Protein AF-A0A081AK90-F1 (afdb_monomer_lite)

Secondary structure (DSSP, 8-state):
---S-SSHHHHHHHHHHTSHHHHHHHHHHHHHHGGG----SSPPHHHHHHHHHHHHHHHHHHHHHHHHHT--HHHHHHHHHHHHHH-HHHHHHHHHHHHHTSHHHHHHHHHHHHHHHHHHHHHHHTTSSSSS----------------------------------------------------

Foldseek 3Di:
DPPAQPQPLLRLVVVLCPDPVNVVVVLVLLLVCLQVADPDPDDDPVLVVSLVVVVVVVVVSVVVSCVVVVHDPVVVVVSLVVSLVPPVSSVVVVVVVVVCSDSVVVSVSSPVCNVVSVVVVVVVVVVVPPPDDDDDDDDDDDDDDDDDDDDDDDDDDDDDDDDDDDDDDDDDDDDDDDDDDDDD

pLDDT: mean 77.29, std 22.19, range [34.12, 97.31]

Structure (mmCIF, N/CA/C/O backbone):
data_AF-A0A081AK90-F1
#
_entry.id   AF-A0A081AK90-F1
#
loop_
_atom_site.group_PDB
_atom_site.id
_atom_site.type_symbol
_atom_site.label_atom_id
_atom_site.label_alt_id
_atom_site.label_comp_id
_atom_site.label_asym_id
_atom_site.label_entity_id
_atom_site.label_seq_id
_atom_site.pdbx_PDB_ins_code
_atom_site.Cartn_x
_atom_site.Cartn_y
_atom_site.Cartn_z
_atom_site.occupancy
_atom_site.B_iso_or_equiv
_atom_site.auth_seq_id
_atom_site.auth_comp_id
_atom_site.auth_asym_id
_atom_site.auth_atom_id
_atom_site.pdbx_PDB_model_num
ATOM 1 N N . MET A 1 1 ? -8.549 -17.676 23.249 1.00 40.12 1 MET A N 1
ATOM 2 C CA . MET A 1 1 ? -7.878 -16.367 23.202 1.00 40.12 1 MET A CA 1
ATOM 3 C C . MET A 1 1 ? -8.062 -15.880 21.790 1.00 40.12 1 MET A C 1
ATOM 5 O O . MET A 1 1 ? -7.559 -16.517 20.874 1.00 40.12 1 MET A O 1
ATOM 9 N N . ASP A 1 2 ? -8.935 -14.902 21.606 1.00 50.12 2 ASP A N 1
ATOM 10 C CA . ASP A 1 2 ? -9.307 -14.415 20.286 1.00 50.12 2 ASP A CA 1
ATOM 11 C C . ASP A 1 2 ? -8.122 -13.671 19.674 1.00 50.12 2 ASP A C 1
ATOM 13 O O . ASP A 1 2 ? -7.822 -12.537 20.022 1.00 50.12 2 ASP A O 1
ATOM 17 N N . ASP A 1 3 ? -7.436 -14.354 18.762 1.00 63.66 3 ASP A N 1
ATOM 18 C CA . ASP A 1 3 ? -6.287 -13.891 17.977 1.00 63.66 3 ASP A CA 1
ATOM 19 C C . ASP A 1 3 ? -6.685 -12.829 16.931 1.00 63.66 3 ASP A C 1
ATOM 21 O O . ASP A 1 3 ? -6.188 -12.798 15.803 1.00 63.66 3 ASP A O 1
ATOM 25 N N . LYS A 1 4 ? -7.663 -11.987 17.243 1.00 81.56 4 LYS A N 1
ATOM 26 C CA . LYS A 1 4 ? -8.297 -11.088 16.286 1.00 81.56 4 LYS A CA 1
ATOM 27 C C . LYS A 1 4 ? -8.104 -9.658 16.747 1.00 81.56 4 LYS A C 1
ATOM 29 O O . LYS A 1 4 ? -8.271 -9.364 17.924 1.00 81.56 4 LYS A O 1
ATOM 34 N N . ILE A 1 5 ? -7.795 -8.795 15.782 1.00 91.25 5 ILE A N 1
ATOM 35 C CA . ILE A 1 5 ? -7.769 -7.346 15.974 1.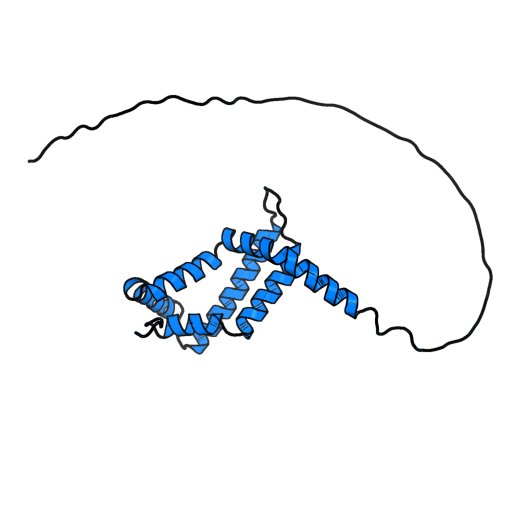00 91.25 5 ILE A CA 1
ATOM 36 C C . ILE A 1 5 ? -9.093 -6.923 16.624 1.00 91.25 5 ILE A C 1
ATOM 38 O O . ILE A 1 5 ? -10.171 -7.301 16.141 1.00 91.25 5 ILE A O 1
ATOM 42 N N . GLN A 1 6 ? -9.003 -6.199 17.736 1.00 91.56 6 GLN A N 1
ATOM 43 C CA . GLN A 1 6 ? -10.149 -5.842 18.567 1.00 91.56 6 GLN A CA 1
ATOM 44 C C . GLN A 1 6 ? -11.017 -4.790 17.881 1.00 91.56 6 GLN A C 1
ATOM 46 O O . GLN A 1 6 ? -12.236 -4.974 17.778 1.00 91.56 6 GLN A O 1
ATOM 51 N N . ASP A 1 7 ? -10.384 -3.732 17.361 1.00 94.12 7 ASP A N 1
ATOM 52 C CA . ASP A 1 7 ? -11.085 -2.656 16.670 1.00 94.12 7 ASP A CA 1
ATOM 53 C C . ASP A 1 7 ? -11.788 -3.198 15.408 1.00 94.12 7 ASP A C 1
ATOM 55 O O . ASP A 1 7 ? -11.149 -3.825 14.554 1.00 94.12 7 ASP A O 1
ATOM 59 N N . PRO A 1 8 ? -13.114 -3.013 15.284 1.00 93.69 8 PRO A N 1
ATOM 60 C CA . PRO A 1 8 ? -13.876 -3.598 14.191 1.00 93.69 8 PRO A CA 1
ATOM 61 C C . PRO A 1 8 ? -13.508 -3.011 12.828 1.00 93.69 8 PRO A C 1
ATOM 63 O O . PRO A 1 8 ? -13.547 -3.750 11.845 1.00 93.69 8 PRO A O 1
ATOM 66 N N . VAL A 1 9 ? -13.124 -1.735 12.766 1.00 95.31 9 VAL A N 1
ATOM 67 C CA . VAL A 1 9 ? -12.783 -1.042 11.521 1.00 95.31 9 VAL A CA 1
ATOM 68 C C . VAL A 1 9 ? -11.391 -1.462 11.057 1.00 95.31 9 VAL A C 1
ATOM 70 O O . VAL A 1 9 ? -11.221 -1.851 9.903 1.00 95.31 9 VAL A O 1
ATOM 73 N N . VAL A 1 10 ? -10.405 -1.502 11.958 1.00 94.94 10 VAL A N 1
ATOM 74 C CA . VAL A 1 10 ? -9.052 -1.991 11.632 1.00 94.94 10 VAL A CA 1
ATOM 75 C C . VAL A 1 10 ? -9.084 -3.475 11.257 1.00 94.94 10 VAL A C 1
ATOM 77 O O . VAL A 1 10 ? -8.427 -3.900 10.305 1.00 94.94 10 VAL A O 1
ATOM 80 N N . ARG A 1 11 ? -9.912 -4.278 11.937 1.00 95.19 11 ARG A N 1
ATOM 81 C CA . ARG A 1 11 ? -10.147 -5.673 11.547 1.00 95.19 11 ARG A CA 1
ATOM 82 C C . ARG A 1 11 ? -10.776 -5.773 10.157 1.00 95.19 11 ARG A C 1
ATOM 84 O O . ARG A 1 11 ? -10.352 -6.618 9.374 1.00 95.19 11 ARG A O 1
ATOM 91 N N . ALA A 1 12 ? -11.760 -4.932 9.844 1.00 95.31 12 ALA A N 1
ATOM 92 C CA . ALA A 1 12 ? -12.381 -4.906 8.523 1.00 95.31 12 ALA A CA 1
ATOM 93 C C . ALA A 1 12 ? -11.375 -4.522 7.429 1.00 95.31 12 ALA A C 1
ATOM 95 O O . ALA A 1 12 ? -11.398 -5.128 6.361 1.00 95.31 12 ALA A O 1
ATOM 96 N N . LEU A 1 13 ? -10.446 -3.600 7.702 1.00 95.19 13 LEU A N 1
ATOM 97 C CA . LEU A 1 13 ? -9.354 -3.281 6.780 1.00 95.19 13 LEU A CA 1
ATOM 98 C C . LEU A 1 13 ? -8.452 -4.499 6.535 1.00 95.19 13 LEU A C 1
ATOM 100 O O . LEU A 1 13 ? -8.128 -4.813 5.390 1.00 95.19 13 LEU A O 1
ATOM 104 N N . ALA A 1 14 ? -8.083 -5.220 7.597 1.00 93.69 14 ALA A N 1
ATOM 105 C CA . ALA A 1 14 ? -7.285 -6.441 7.485 1.00 93.69 14 ALA A CA 1
ATOM 106 C C . ALA A 1 14 ? -7.974 -7.540 6.669 1.00 93.69 14 ALA A C 1
ATOM 108 O O . ALA A 1 14 ? -7.309 -8.280 5.946 1.00 93.69 14 ALA A O 1
ATOM 109 N N . GLU A 1 15 ? -9.296 -7.657 6.763 1.00 94.50 15 GLU A N 1
ATOM 110 C CA . GLU A 1 15 ? -10.085 -8.556 5.917 1.00 94.50 15 GLU A CA 1
ATOM 111 C C . GLU A 1 15 ? -10.169 -8.043 4.470 1.00 94.50 15 GLU A C 1
ATOM 113 O O . GLU A 1 15 ? -10.016 -8.824 3.533 1.00 94.50 15 GLU A O 1
ATOM 118 N N . TYR A 1 16 ? -10.340 -6.733 4.275 1.00 95.31 16 TYR A N 1
ATOM 119 C CA . TYR A 1 16 ? -10.445 -6.105 2.959 1.00 95.31 16 TYR A CA 1
ATOM 120 C C . TYR A 1 16 ? -9.175 -6.288 2.120 1.00 95.31 16 TYR A C 1
ATOM 122 O O . TYR A 1 16 ? -9.257 -6.721 0.968 1.00 95.31 16 TYR A O 1
ATOM 130 N N . ILE A 1 17 ? -7.995 -6.058 2.704 1.00 94.19 17 ILE A N 1
ATOM 131 C CA . ILE A 1 17 ? -6.714 -6.256 2.008 1.00 94.19 17 ILE A CA 1
ATOM 132 C C . ILE A 1 17 ? -6.519 -7.724 1.607 1.00 94.19 17 ILE A C 1
ATOM 134 O O . ILE A 1 17 ? -5.945 -8.002 0.558 1.00 94.19 17 ILE A O 1
ATOM 138 N N . LYS A 1 18 ? -7.037 -8.688 2.378 1.00 92.62 18 LYS A N 1
ATOM 139 C CA . LYS A 1 18 ? -6.960 -10.124 2.045 1.00 92.62 18 LYS A CA 1
ATOM 140 C C . LYS A 1 18 ? -7.917 -10.548 0.931 1.00 92.62 18 LYS A C 1
ATOM 142 O O . LYS A 1 18 ? -7.855 -11.698 0.490 1.00 92.62 18 LYS A O 1
ATOM 147 N N . THR A 1 19 ? -8.821 -9.676 0.485 1.00 95.12 19 THR A N 1
ATOM 148 C CA . THR A 1 19 ? -9.780 -10.047 -0.556 1.00 95.12 19 THR A CA 1
ATOM 149 C C . THR A 1 19 ? -9.060 -10.391 -1.865 1.00 95.12 19 THR A C 1
ATOM 151 O O . THR A 1 19 ? -8.096 -9.720 -2.245 1.00 95.12 19 THR A O 1
ATOM 154 N N . PRO A 1 20 ? -9.536 -11.404 -2.619 1.00 94.94 20 PRO A N 1
ATOM 155 C CA . PRO A 1 20 ? -8.933 -11.757 -3.902 1.00 94.94 20 PRO A CA 1
ATOM 156 C C . PRO A 1 20 ? -8.947 -10.609 -4.910 1.00 94.94 20 PRO A C 1
ATOM 158 O O . PRO A 1 20 ? -8.073 -10.547 -5.766 1.00 94.94 20 PRO A O 1
ATOM 161 N N . GLN A 1 21 ? -9.941 -9.719 -4.829 1.00 92.25 21 GLN A N 1
ATOM 162 C CA . GLN A 1 21 ? -10.038 -8.557 -5.706 1.00 92.25 21 GLN A CA 1
ATOM 163 C C . GLN A 1 21 ? -8.872 -7.596 -5.469 1.00 92.25 21 GLN A C 1
ATOM 165 O O . GLN A 1 21 ? -8.168 -7.270 -6.420 1.00 92.25 21 GLN A O 1
ATOM 170 N N . PHE A 1 22 ? -8.640 -7.210 -4.210 1.00 93.31 22 PHE A N 1
ATOM 171 C CA . PHE A 1 22 ? -7.521 -6.350 -3.835 1.00 93.31 22 PHE A CA 1
ATOM 172 C C . PHE A 1 22 ? -6.190 -7.005 -4.224 1.00 93.31 22 PHE A C 1
ATOM 174 O O . PHE A 1 22 ? -5.418 -6.445 -4.995 1.00 93.31 22 PHE A O 1
ATOM 181 N N . GLN A 1 23 ? -5.957 -8.243 -3.778 1.00 94.06 23 GLN A N 1
ATOM 182 C CA . GLN A 1 23 ? -4.690 -8.942 -4.011 1.00 94.06 23 GLN A CA 1
ATOM 183 C C . GLN A 1 23 ? -4.357 -9.091 -5.499 1.00 94.06 23 GLN A C 1
ATOM 185 O O . GLN A 1 23 ? -3.239 -8.788 -5.902 1.00 94.06 23 GLN A O 1
ATOM 190 N N . ARG A 1 24 ? -5.323 -9.499 -6.334 1.00 94.62 24 ARG A N 1
ATOM 191 C CA . ARG A 1 24 ? -5.090 -9.678 -7.777 1.00 94.62 24 ARG A CA 1
ATOM 192 C C . ARG A 1 24 ? -4.790 -8.369 -8.491 1.00 94.62 24 ARG A C 1
ATOM 194 O O . ARG A 1 24 ? -3.967 -8.365 -9.395 1.00 94.62 24 ARG A O 1
ATOM 201 N N . GLN A 1 25 ? -5.457 -7.279 -8.117 1.00 95.00 25 GLN A N 1
ATOM 202 C CA . GLN A 1 25 ? -5.250 -5.987 -8.765 1.00 95.00 25 GLN A CA 1
ATOM 203 C C . GLN A 1 25 ? -3.843 -5.447 -8.495 1.00 95.00 25 GLN A C 1
ATOM 205 O O . GLN A 1 25 ? -3.150 -5.047 -9.428 1.00 95.00 25 GLN A O 1
ATOM 210 N N . PHE A 1 26 ? -3.393 -5.514 -7.240 1.00 94.50 26 PHE A N 1
ATOM 211 C CA . PHE A 1 26 ? -2.028 -5.139 -6.875 1.00 94.50 26 PHE A CA 1
ATOM 212 C C . PHE A 1 26 ? -0.988 -6.091 -7.465 1.00 94.50 26 PHE A C 1
ATOM 214 O O . PHE A 1 26 ? 0.022 -5.637 -7.989 1.00 94.50 26 PHE A O 1
ATOM 221 N N . GLU A 1 27 ? -1.240 -7.402 -7.439 1.00 94.19 27 GLU A N 1
ATOM 222 C CA . GLU A 1 27 ? -0.346 -8.379 -8.060 1.00 94.19 27 GLU A CA 1
ATOM 223 C C . GLU A 1 27 ? -0.172 -8.117 -9.558 1.00 94.19 27 GLU A C 1
ATOM 225 O O . GLU A 1 27 ? 0.960 -8.095 -10.036 1.00 94.19 27 GLU A O 1
ATOM 230 N N . GLN A 1 28 ? -1.264 -7.863 -10.284 1.00 94.94 28 GLN A N 1
ATOM 231 C CA . GLN A 1 28 ? -1.205 -7.537 -11.706 1.00 94.94 28 GLN A CA 1
ATOM 232 C C . GLN A 1 28 ? -0.389 -6.265 -11.949 1.00 94.94 28 GLN A C 1
ATOM 234 O O . GLN A 1 28 ? 0.531 -6.285 -12.761 1.00 94.94 28 GLN A O 1
ATOM 239 N N . PHE A 1 29 ? -0.652 -5.202 -11.182 1.00 96.06 29 PHE A N 1
ATOM 240 C CA . PHE A 1 29 ? 0.124 -3.964 -11.250 1.00 96.06 29 PHE A CA 1
ATOM 241 C C . PHE A 1 29 ? 1.626 -4.226 -11.052 1.00 96.06 29 PHE A C 1
ATOM 243 O O . PHE A 1 29 ? 2.461 -3.761 -11.827 1.00 96.06 29 PHE A O 1
ATOM 250 N N . PHE A 1 30 ? 2.001 -5.026 -10.051 1.00 95.25 30 PHE A N 1
ATOM 251 C CA . PHE A 1 30 ? 3.408 -5.350 -9.833 1.00 95.25 30 PHE A CA 1
ATOM 252 C C . PHE A 1 30 ? 4.006 -6.141 -10.996 1.00 95.25 30 PHE A C 1
ATOM 254 O O . PHE A 1 30 ? 5.128 -5.850 -11.400 1.00 95.25 30 PHE A O 1
ATOM 261 N N . LEU A 1 31 ? 3.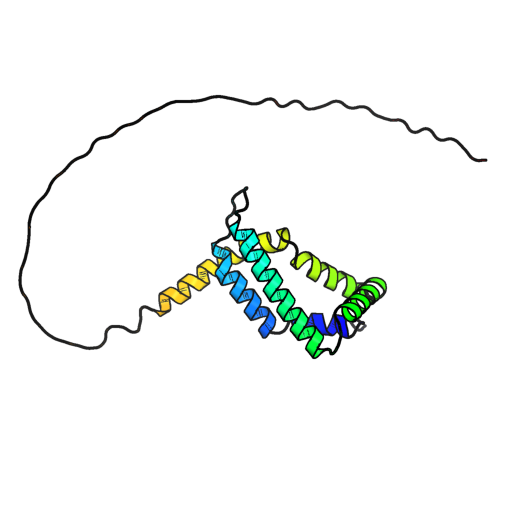291 -7.119 -11.555 1.00 94.38 31 LEU A N 1
ATOM 262 C CA . LEU A 1 31 ? 3.786 -7.905 -12.688 1.00 94.38 31 LEU A CA 1
ATOM 263 C C . LEU A 1 31 ? 3.996 -7.043 -13.939 1.00 94.38 31 LEU A C 1
ATOM 265 O O . LEU A 1 31 ? 5.028 -7.189 -14.595 1.00 94.38 31 LEU A O 1
ATOM 269 N N . ASP A 1 32 ? 3.079 -6.118 -14.217 1.00 94.38 32 ASP A N 1
ATOM 270 C CA . ASP A 1 32 ? 3.134 -5.244 -15.394 1.00 94.38 32 ASP A CA 1
ATOM 271 C C . ASP A 1 32 ? 4.318 -4.267 -15.331 1.00 94.38 32 ASP A C 1
ATOM 273 O O . ASP A 1 32 ? 4.957 -3.980 -16.345 1.00 94.38 32 ASP A O 1
ATOM 277 N N . HIS A 1 33 ? 4.665 -3.794 -14.131 1.00 95.25 33 HIS A N 1
ATOM 278 C CA . HIS A 1 33 ? 5.695 -2.771 -13.948 1.00 95.25 33 HIS A CA 1
ATOM 279 C C . HIS A 1 33 ? 7.054 -3.308 -13.453 1.00 95.25 33 HIS A C 1
ATOM 281 O O . HIS A 1 33 ? 8.063 -2.607 -13.564 1.00 95.25 33 HIS A O 1
ATOM 287 N N . ALA A 1 34 ? 7.140 -4.537 -12.923 1.00 94.25 34 ALA A N 1
ATOM 288 C CA . ALA A 1 34 ? 8.360 -5.064 -12.287 1.00 94.25 34 ALA A CA 1
ATOM 289 C C . ALA A 1 34 ? 9.567 -5.179 -13.229 1.00 94.25 34 ALA A C 1
ATOM 291 O O . ALA A 1 34 ? 10.713 -5.104 -12.774 1.00 94.25 34 ALA A O 1
ATOM 292 N N . LEU A 1 35 ? 9.333 -5.350 -14.534 1.00 93.31 35 LEU A N 1
ATOM 293 C CA . LEU A 1 35 ? 10.401 -5.426 -15.537 1.00 93.31 35 LEU A CA 1
ATOM 294 C C . LEU A 1 35 ? 11.127 -4.088 -15.745 1.00 93.31 35 LEU A C 1
ATOM 296 O O . LEU A 1 35 ? 12.276 -4.097 -16.179 1.00 93.31 35 LEU A O 1
ATOM 300 N N . THR A 1 36 ? 10.496 -2.962 -15.399 1.00 94.00 36 THR A N 1
ATOM 301 C CA . THR A 1 36 ? 11.096 -1.621 -15.493 1.00 94.00 36 THR A CA 1
ATOM 302 C C . THR A 1 36 ? 12.173 -1.400 -14.437 1.00 94.00 36 THR A C 1
ATOM 304 O O . THR A 1 36 ? 13.135 -0.673 -14.662 1.00 94.00 36 THR A O 1
ATOM 307 N N . PHE A 1 37 ? 12.028 -2.027 -13.270 1.00 93.81 37 PHE A N 1
ATOM 308 C CA . PHE A 1 37 ? 12.977 -1.878 -12.174 1.00 93.81 37 PHE A CA 1
ATOM 309 C C . PHE A 1 37 ? 14.271 -2.611 -12.519 1.00 93.81 37 PHE A C 1
ATOM 311 O O . PHE A 1 37 ? 14.229 -3.673 -13.132 1.00 93.81 37 PHE A O 1
ATOM 318 N N . THR A 1 38 ? 15.420 -2.099 -12.079 1.00 91.31 38 THR A N 1
ATOM 319 C CA . THR A 1 38 ? 16.737 -2.742 -12.260 1.00 91.31 38 THR A CA 1
ATOM 320 C C . THR A 1 38 ? 17.481 -2.874 -10.926 1.00 91.31 38 THR A C 1
ATOM 322 O O . THR A 1 38 ? 16.916 -2.605 -9.870 1.00 91.31 38 THR A O 1
ATOM 325 N N . ASP A 1 39 ? 18.712 -3.388 -10.945 1.00 89.25 39 ASP A N 1
ATOM 326 C CA . ASP A 1 39 ? 19.600 -3.476 -9.772 1.00 89.25 39 ASP A CA 1
ATOM 327 C C . ASP A 1 39 ? 20.656 -2.360 -9.753 1.00 89.25 39 ASP A C 1
ATOM 329 O O . ASP A 1 39 ? 21.649 -2.453 -9.032 1.00 89.25 39 ASP A O 1
ATOM 333 N N . ALA A 1 40 ? 20.459 -1.314 -10.561 1.00 87.56 40 ALA A N 1
ATOM 334 C CA . ALA A 1 40 ? 21.349 -0.165 -10.595 1.00 87.56 40 ALA A CA 1
ATOM 335 C C . ALA A 1 40 ? 21.392 0.547 -9.232 1.00 87.56 40 ALA A C 1
ATOM 337 O O . ALA A 1 40 ? 20.396 0.596 -8.507 1.00 87.56 40 ALA A O 1
ATOM 338 N N . LEU A 1 41 ? 22.560 1.112 -8.907 1.00 83.94 41 LEU A N 1
ATOM 339 C CA . LEU A 1 41 ? 22.752 1.916 -7.697 1.00 83.94 41 LEU A CA 1
ATOM 340 C C . LEU A 1 41 ? 21.906 3.199 -7.736 1.00 83.94 41 LEU A C 1
ATOM 342 O O . LEU A 1 41 ? 21.414 3.646 -6.706 1.00 83.94 41 LEU A O 1
ATOM 346 N N . GLU A 1 42 ? 21.739 3.781 -8.924 1.00 90.69 42 GLU A N 1
ATOM 347 C CA . GLU A 1 42 ? 20.927 4.975 -9.145 1.00 90.69 42 GLU A CA 1
ATOM 348 C C . GLU A 1 42 ? 19.489 4.595 -9.527 1.00 90.69 42 GLU A C 1
ATOM 350 O O . GLU A 1 42 ? 19.253 3.772 -10.417 1.00 90.69 42 GLU A O 1
ATOM 355 N N . HIS A 1 43 ? 18.517 5.205 -8.847 1.00 91.38 43 HIS A N 1
ATOM 356 C CA . HIS A 1 43 ? 17.099 5.001 -9.124 1.00 91.38 43 HIS A CA 1
ATOM 357 C C . HIS A 1 43 ? 16.636 5.876 -10.289 1.00 91.38 43 HIS A C 1
ATOM 359 O O . HIS A 1 43 ? 16.909 7.072 -10.337 1.00 91.38 43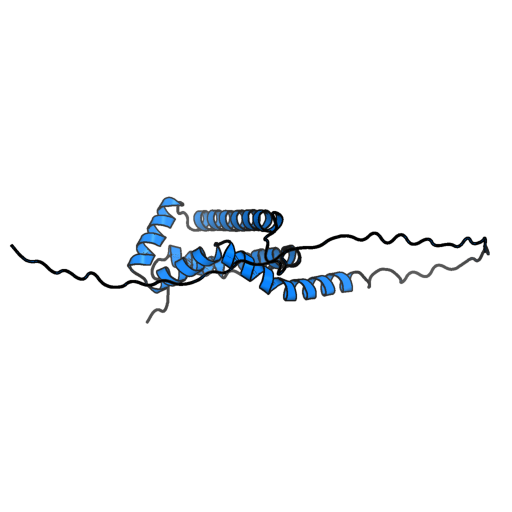 HIS A O 1
ATOM 365 N N . GLN A 1 44 ? 15.885 5.284 -11.217 1.00 92.25 44 GLN A N 1
ATOM 366 C CA . GLN A 1 44 ? 15.346 6.009 -12.362 1.00 92.25 44 GLN A CA 1
ATOM 367 C C . GLN A 1 44 ? 14.100 6.809 -11.969 1.00 92.25 44 GLN A C 1
ATOM 369 O O . GLN A 1 44 ? 13.288 6.355 -11.164 1.00 92.25 44 GLN A O 1
ATOM 374 N N . LEU A 1 45 ? 13.882 7.955 -12.624 1.00 92.50 45 LEU A N 1
ATOM 375 C CA . LEU A 1 45 ? 12.680 8.780 -12.427 1.00 92.50 45 LEU A CA 1
ATOM 376 C C . LEU A 1 45 ? 11.376 7.998 -12.680 1.00 92.50 45 LEU A C 1
ATOM 378 O O . LEU A 1 45 ? 10.360 8.226 -12.019 1.00 92.50 45 LEU A O 1
ATOM 382 N N . ALA A 1 46 ? 11.419 7.031 -13.602 1.00 94.44 46 ALA A N 1
ATOM 383 C CA . ALA A 1 46 ? 10.299 6.142 -13.891 1.00 94.44 46 ALA A CA 1
ATOM 384 C C . ALA A 1 46 ? 9.830 5.360 -12.649 1.00 94.44 46 ALA A C 1
ATOM 386 O O . ALA A 1 46 ? 8.632 5.145 -12.491 1.00 94.44 46 ALA A O 1
ATOM 387 N N . TYR A 1 47 ? 10.734 4.992 -11.731 1.00 95.75 47 TYR A N 1
ATOM 388 C CA . TYR A 1 47 ? 10.375 4.237 -10.524 1.00 95.75 47 TYR A CA 1
ATOM 389 C C . TYR A 1 47 ? 9.462 5.053 -9.613 1.00 95.75 47 TYR A C 1
ATOM 391 O O . TYR A 1 47 ? 8.477 4.532 -9.097 1.00 95.75 47 TYR A O 1
ATOM 399 N N . MET A 1 48 ? 9.757 6.348 -9.469 1.00 94.75 48 MET A N 1
ATOM 400 C CA . MET A 1 48 ? 8.939 7.260 -8.675 1.00 94.75 48 MET A CA 1
ATOM 401 C C . MET A 1 48 ? 7.572 7.499 -9.319 1.00 94.75 48 MET A C 1
ATOM 403 O O . MET A 1 48 ? 6.569 7.586 -8.621 1.00 94.75 48 MET A O 1
ATOM 407 N N . THR A 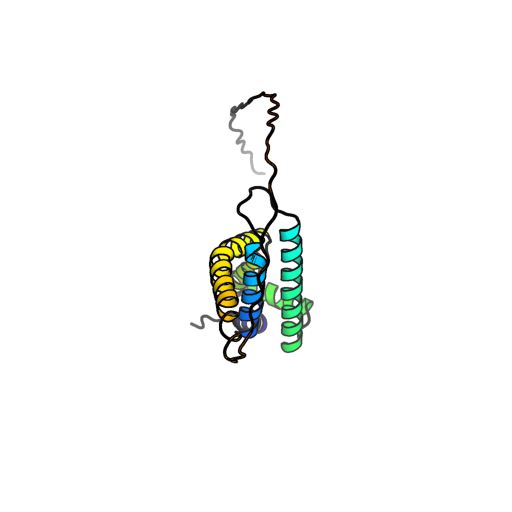1 49 ? 7.516 7.553 -10.652 1.00 96.50 49 THR A N 1
ATOM 408 C CA . THR A 1 49 ? 6.245 7.688 -11.384 1.00 96.50 49 THR A CA 1
ATOM 409 C C . THR A 1 49 ? 5.334 6.491 -11.105 1.00 96.50 49 THR A C 1
ATOM 411 O O . THR A 1 49 ? 4.195 6.669 -10.683 1.00 96.50 49 THR A O 1
ATOM 414 N N . ILE A 1 50 ? 5.870 5.274 -11.229 1.00 97.31 50 ILE A N 1
ATOM 415 C CA . ILE A 1 50 ? 5.133 4.033 -10.948 1.00 97.31 50 ILE A CA 1
ATOM 416 C C . ILE A 1 50 ? 4.734 3.959 -9.464 1.00 97.31 50 ILE A C 1
ATOM 418 O O . ILE A 1 50 ? 3.634 3.525 -9.133 1.00 97.31 50 ILE A O 1
ATOM 422 N N . TYR A 1 51 ? 5.593 4.410 -8.549 1.00 96.81 51 TYR A N 1
ATOM 423 C CA . TYR A 1 51 ? 5.262 4.469 -7.124 1.00 96.81 51 TYR A CA 1
ATOM 424 C C . TYR A 1 51 ? 4.083 5.412 -6.827 1.00 96.81 51 TYR A C 1
ATOM 426 O O . TYR A 1 51 ? 3.197 5.056 -6.052 1.00 96.81 51 TYR A O 1
ATOM 434 N N . ILE A 1 52 ? 4.020 6.583 -7.469 1.00 96.31 52 ILE A N 1
ATOM 435 C CA . ILE A 1 52 ? 2.885 7.511 -7.327 1.00 96.31 52 ILE A CA 1
ATOM 436 C C . ILE A 1 52 ? 1.592 6.867 -7.852 1.00 96.31 52 ILE A C 1
ATOM 438 O O . ILE A 1 52 ? 0.551 6.962 -7.201 1.00 96.31 52 ILE A O 1
ATOM 442 N N . GLU A 1 53 ? 1.650 6.160 -8.984 1.00 96.69 53 GLU A N 1
ATOM 443 C CA . GLU A 1 53 ? 0.504 5.412 -9.524 1.00 96.69 53 GLU A CA 1
ATOM 444 C C . GLU A 1 53 ? 0.017 4.327 -8.551 1.00 96.69 53 GLU A C 1
ATOM 446 O O . GLU A 1 53 ? -1.184 4.204 -8.297 1.00 96.69 53 GLU A O 1
ATOM 451 N N . PHE A 1 54 ? 0.945 3.594 -7.935 1.00 96.44 54 PHE A N 1
ATOM 452 C CA . PHE A 1 54 ? 0.650 2.625 -6.881 1.00 96.44 54 PHE A CA 1
ATOM 453 C C . PHE A 1 54 ? -0.032 3.273 -5.667 1.00 96.44 54 PHE A C 1
ATOM 455 O O . PHE A 1 54 ? -1.054 2.764 -5.196 1.00 96.44 54 PHE A O 1
ATOM 462 N N . GLN A 1 55 ? 0.474 4.415 -5.187 1.00 95.75 55 GLN A N 1
ATOM 463 C CA . GLN A 1 55 ? -0.150 5.148 -4.082 1.00 95.75 55 GLN A CA 1
ATOM 464 C C . GLN A 1 55 ? -1.563 5.614 -4.436 1.00 95.75 55 GLN A C 1
ATOM 466 O O . GLN A 1 55 ? -2.478 5.501 -3.621 1.00 95.75 55 GLN A O 1
ATOM 471 N N . HIS A 1 56 ? -1.772 6.102 -5.660 1.00 96.12 56 HIS A N 1
ATOM 472 C CA . HIS A 1 56 ? -3.098 6.489 -6.134 1.00 96.12 56 HIS A CA 1
ATOM 473 C C . HIS A 1 56 ? -4.056 5.294 -6.132 1.00 96.12 56 HIS A C 1
ATOM 475 O O . HIS A 1 56 ? -5.163 5.404 -5.610 1.00 96.12 56 HIS A O 1
ATOM 481 N N . MET A 1 57 ? -3.621 4.136 -6.637 1.00 95.44 57 MET A N 1
ATOM 482 C CA . MET A 1 57 ? -4.428 2.915 -6.631 1.00 95.44 57 MET A CA 1
ATOM 483 C C . MET A 1 57 ? -4.806 2.482 -5.208 1.00 95.44 57 MET A C 1
ATOM 485 O O . MET A 1 57 ? -5.963 2.148 -4.948 1.00 95.44 57 MET A O 1
ATOM 489 N N . PHE A 1 58 ? -3.863 2.537 -4.265 1.00 94.44 58 PHE A N 1
ATOM 490 C CA . PHE A 1 58 ? -4.139 2.248 -2.858 1.00 94.44 58 PHE A CA 1
ATOM 491 C C . PHE A 1 58 ? -5.132 3.233 -2.240 1.00 94.44 58 PHE A C 1
ATOM 493 O O . PHE A 1 58 ? -6.095 2.809 -1.600 1.00 94.44 58 PHE A O 1
ATOM 500 N N . ASN A 1 59 ? -4.960 4.531 -2.488 1.00 93.88 59 ASN A N 1
ATOM 501 C CA . ASN A 1 59 ? -5.868 5.561 -1.990 1.00 93.88 59 ASN A CA 1
ATOM 502 C C . ASN A 1 59 ? -7.294 5.388 -2.530 1.00 93.88 59 ASN A C 1
ATOM 504 O O . ASN A 1 59 ? -8.253 5.546 -1.776 1.00 93.88 59 ASN A O 1
ATOM 508 N N . GLU A 1 60 ? -7.465 5.000 -3.795 1.00 96.00 60 GLU A N 1
ATOM 509 C CA . GLU A 1 60 ? -8.792 4.685 -4.341 1.00 96.00 60 GLU A CA 1
ATOM 510 C C . GLU A 1 60 ? -9.425 3.474 -3.641 1.00 96.00 60 GLU A C 1
ATOM 512 O O . GLU A 1 60 ? -10.597 3.515 -3.259 1.00 96.00 60 GLU A O 1
ATOM 517 N N . HIS A 1 61 ? -8.650 2.420 -3.372 1.00 95.19 61 HIS A N 1
ATOM 518 C CA . HIS A 1 61 ? -9.136 1.289 -2.581 1.00 95.19 61 HIS A CA 1
ATOM 519 C C . HIS A 1 61 ? -9.510 1.673 -1.151 1.00 95.19 61 HIS A C 1
ATOM 521 O O . HIS A 1 61 ? -10.501 1.145 -0.639 1.00 95.19 61 HIS A O 1
ATOM 527 N N . MET A 1 62 ? -8.754 2.575 -0.523 1.00 94.50 62 MET A N 1
ATOM 528 C CA . MET A 1 62 ? -9.074 3.102 0.801 1.00 94.50 62 MET A CA 1
ATOM 529 C C . MET A 1 62 ? -10.377 3.897 0.777 1.00 94.50 62 MET A C 1
ATOM 531 O O . MET A 1 62 ? -11.242 3.639 1.605 1.00 94.50 62 MET A O 1
ATOM 535 N N . LYS A 1 63 ? -10.596 4.777 -0.206 1.00 95.69 63 LYS A N 1
ATOM 536 C CA . LYS A 1 63 ? -11.872 5.505 -0.354 1.00 95.69 63 LYS A CA 1
ATOM 537 C C . LYS A 1 63 ? -13.062 4.561 -0.503 1.00 95.69 63 LYS A C 1
ATOM 539 O O . LYS A 1 63 ? -14.096 4.761 0.137 1.00 95.69 63 LYS A O 1
ATOM 544 N N . ILE A 1 64 ? -12.915 3.514 -1.319 1.00 95.62 64 ILE A N 1
ATOM 545 C CA . ILE A 1 64 ? -13.942 2.477 -1.487 1.00 95.62 64 ILE A CA 1
ATOM 546 C C . ILE A 1 64 ? -14.216 1.787 -0.148 1.00 95.62 64 ILE A C 1
ATOM 548 O O . ILE A 1 64 ? -15.374 1.658 0.247 1.00 95.62 64 ILE A O 1
ATOM 552 N N . PHE A 1 65 ? -13.165 1.379 0.565 1.00 96.25 65 PHE A N 1
ATOM 553 C CA . PHE A 1 65 ? -13.282 0.743 1.874 1.00 96.25 65 PHE A CA 1
ATOM 554 C C . PHE A 1 65 ? -13.994 1.645 2.892 1.00 96.25 65 PHE A C 1
ATOM 556 O O . PHE A 1 65 ? -14.971 1.215 3.501 1.00 96.25 65 PHE A O 1
ATOM 563 N N . LEU A 1 66 ? -13.564 2.901 3.038 1.00 95.56 66 LEU A N 1
ATOM 564 C CA . LEU A 1 66 ? -14.153 3.865 3.973 1.00 95.56 66 LEU A CA 1
ATOM 565 C C . LEU A 1 66 ? -15.636 4.105 3.668 1.00 95.56 66 LEU A C 1
ATOM 567 O O . LEU A 1 66 ? -16.475 4.060 4.568 1.00 95.56 66 LEU A O 1
ATOM 571 N N . THR A 1 67 ? -15.978 4.228 2.382 1.00 96.19 67 THR A N 1
ATOM 572 C CA . THR A 1 67 ? -17.370 4.352 1.928 1.00 96.19 67 THR A CA 1
ATOM 573 C C . THR A 1 67 ? -18.200 3.120 2.300 1.00 96.19 67 THR A C 1
ATOM 575 O O . THR A 1 67 ? -19.334 3.260 2.751 1.00 96.19 67 THR A O 1
ATOM 578 N N . GLN A 1 68 ? -17.651 1.909 2.152 1.00 94.94 68 GLN A N 1
ATOM 579 C CA . GLN A 1 68 ? -18.334 0.662 2.526 1.00 94.94 68 GLN A CA 1
ATOM 580 C C . GLN A 1 68 ? -18.528 0.520 4.039 1.00 94.94 68 GLN A C 1
ATOM 582 O O . GLN A 1 68 ? -19.539 -0.031 4.470 1.00 94.94 68 GLN A O 1
ATOM 587 N N . GLN A 1 69 ? -17.575 1.004 4.839 1.00 95.31 69 GLN A N 1
ATOM 588 C CA . GLN A 1 69 ? -17.686 1.013 6.299 1.00 95.31 69 GLN A CA 1
ATOM 589 C C . GLN A 1 69 ? -18.572 2.152 6.823 1.00 95.31 69 GLN A C 1
ATOM 591 O O . GLN A 1 69 ? -18.982 2.113 7.980 1.00 95.31 69 GLN A O 1
ATOM 596 N N . GLY A 1 70 ? -18.887 3.149 5.988 1.00 95.56 70 GLY A N 1
ATOM 597 C CA . GLY A 1 70 ? -19.667 4.318 6.389 1.00 95.56 70 GLY A CA 1
ATOM 598 C C . GLY A 1 70 ? -18.918 5.227 7.364 1.00 95.56 70 GLY A C 1
ATOM 599 O O . GLY A 1 70 ? -19.555 5.843 8.213 1.00 95.56 70 GLY A O 1
ATOM 600 N N . VAL A 1 71 ? -17.587 5.280 7.257 1.00 96.19 71 VAL A N 1
ATOM 601 C CA . VAL A 1 71 ? -16.713 6.098 8.110 1.00 96.19 71 VAL A CA 1
ATOM 602 C C . VAL A 1 71 ? -15.951 7.116 7.270 1.00 96.19 71 VAL A C 1
ATOM 604 O O . VAL A 1 71 ? -15.603 6.863 6.115 1.00 96.19 71 VAL A O 1
ATOM 607 N N . THR A 1 72 ? -15.687 8.276 7.853 1.00 96.06 72 THR A N 1
ATOM 608 C CA . THR A 1 72 ? -14.834 9.315 7.267 1.00 96.06 72 THR A CA 1
ATOM 609 C C . THR A 1 72 ? -13.347 9.005 7.470 1.00 96.06 72 THR A C 1
ATOM 611 O O . THR A 1 72 ? -12.975 8.146 8.271 1.00 96.06 72 THR A O 1
ATOM 614 N N . GLU A 1 73 ? -12.476 9.711 6.744 1.00 93.75 73 GLU A N 1
ATOM 615 C CA . GLU A 1 73 ? -11.018 9.594 6.909 1.00 93.75 73 GLU A CA 1
ATOM 616 C C . GLU A 1 73 ? -10.571 9.960 8.333 1.00 93.75 73 GLU A C 1
ATOM 618 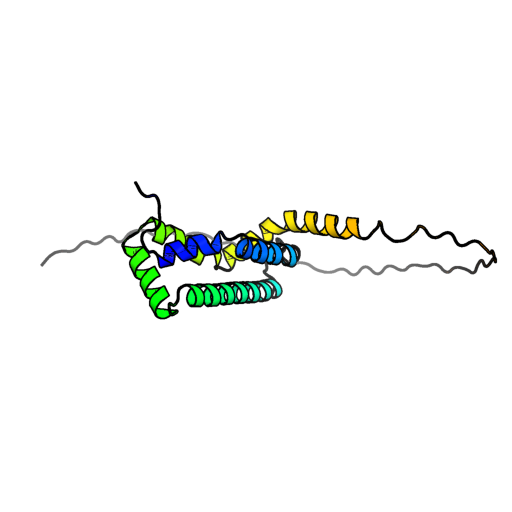O O . GLU A 1 73 ? -9.770 9.237 8.926 1.00 93.75 73 GLU A O 1
ATOM 623 N N . ASP A 1 74 ? -11.143 11.021 8.911 1.00 95.50 74 ASP A N 1
ATOM 624 C CA . ASP A 1 74 ? -10.830 11.469 10.273 1.00 95.50 74 ASP A CA 1
ATOM 625 C C . ASP A 1 74 ? -11.245 10.424 11.320 1.00 95.50 74 ASP A C 1
ATOM 627 O O . ASP A 1 74 ? -10.462 10.067 12.202 1.00 95.50 74 ASP A O 1
ATOM 631 N N . GLU A 1 75 ? -12.451 9.860 11.192 1.00 95.50 75 GLU A N 1
ATOM 632 C CA . GLU A 1 75 ? -12.922 8.786 12.074 1.00 95.50 75 GLU A CA 1
ATOM 633 C C . GLU A 1 75 ? -12.042 7.540 11.947 1.00 95.50 75 GLU A C 1
ATOM 635 O O . GLU A 1 75 ? -11.670 6.927 12.950 1.00 95.50 75 GLU A O 1
ATOM 640 N N . PHE A 1 76 ? -11.655 7.172 10.725 1.00 96.38 76 PHE A N 1
ATOM 641 C CA . PHE A 1 76 ? -10.747 6.055 10.495 1.00 96.38 76 PHE A CA 1
ATOM 642 C C . PHE A 1 76 ? -9.366 6.289 11.122 1.00 96.38 76 PHE A C 1
ATOM 644 O O . PHE A 1 76 ? -8.803 5.372 11.733 1.00 96.38 76 PHE A O 1
ATOM 651 N N . ALA A 1 77 ? -8.835 7.510 11.038 1.00 94.94 77 ALA A N 1
ATOM 652 C CA . ALA A 1 77 ? -7.594 7.880 11.705 1.00 94.94 77 ALA A CA 1
ATOM 653 C C . ALA A 1 77 ? -7.725 7.740 13.229 1.00 94.94 77 ALA A C 1
ATOM 655 O O . ALA A 1 77 ? -6.840 7.169 13.872 1.00 94.94 77 ALA A O 1
ATOM 656 N N . GLU A 1 78 ? -8.846 8.168 13.818 1.00 95.94 78 GLU A N 1
ATOM 657 C CA . GLU A 1 78 ? -9.111 7.949 15.241 1.00 95.94 78 GLU A CA 1
ATOM 658 C C . GLU A 1 78 ? -9.170 6.463 15.612 1.00 95.94 78 GLU A C 1
ATOM 660 O O . GLU A 1 78 ? -8.614 6.075 16.643 1.00 95.94 78 GLU A O 1
ATOM 665 N N . HIS A 1 79 ? -9.826 5.631 14.796 1.00 95.38 79 HIS A N 1
ATOM 666 C CA . HIS A 1 79 ? -9.872 4.180 14.990 1.00 95.38 79 HIS A CA 1
ATOM 667 C C . HIS A 1 79 ? -8.466 3.579 14.998 1.00 95.38 79 HIS A C 1
ATOM 669 O O . HIS A 1 79 ? -8.117 2.853 15.929 1.00 95.38 79 HIS A O 1
ATOM 675 N N . CYS A 1 80 ? -7.621 3.948 14.032 1.00 95.12 80 CYS A N 1
ATOM 676 C CA . CYS A 1 80 ? -6.228 3.508 13.982 1.00 95.12 80 CYS A CA 1
ATOM 677 C C . CYS A 1 80 ? -5.446 3.947 15.228 1.00 95.12 80 CYS A C 1
ATOM 679 O O . CYS A 1 80 ? -4.811 3.124 15.883 1.00 95.12 80 CYS A O 1
ATOM 681 N N . GLN A 1 81 ? -5.531 5.226 15.605 1.00 95.12 81 GLN A N 1
ATOM 682 C CA . GLN A 1 81 ? -4.810 5.775 16.759 1.00 95.12 81 GLN A CA 1
ATOM 683 C C . GLN A 1 81 ? -5.239 5.143 18.086 1.00 95.12 81 GLN A C 1
ATOM 685 O O . GLN A 1 81 ? -4.412 4.943 18.979 1.00 95.12 81 GLN A O 1
ATOM 690 N N . LYS A 1 82 ? -6.531 4.837 18.238 1.00 94.75 82 LYS A N 1
ATOM 691 C CA . LYS A 1 82 ? -7.049 4.119 19.407 1.00 94.75 82 LYS A CA 1
ATOM 692 C C . LYS A 1 82 ? -6.555 2.675 19.391 1.00 94.75 82 LYS A C 1
ATOM 694 O O . LYS A 1 82 ? -6.014 2.236 20.400 1.00 94.75 82 LYS A O 1
ATOM 699 N N . ALA A 1 83 ? -6.678 1.979 18.259 1.00 93.81 83 ALA A N 1
ATOM 700 C CA . ALA A 1 83 ? -6.296 0.577 18.108 1.00 93.81 83 ALA A CA 1
ATOM 701 C C . ALA A 1 83 ? -4.808 0.336 18.397 1.00 93.81 83 ALA A C 1
ATOM 703 O O . ALA A 1 83 ? -4.492 -0.571 19.158 1.00 93.81 83 ALA A O 1
ATOM 704 N N . ILE A 1 84 ? -3.916 1.193 17.887 1.00 94.50 84 ILE A N 1
ATOM 705 C CA . ILE A 1 84 ? -2.465 1.109 18.131 1.00 94.50 84 ILE A CA 1
ATOM 706 C C . ILE A 1 84 ? -2.146 1.110 19.635 1.00 94.50 84 ILE A C 1
ATOM 708 O O . ILE A 1 84 ? -1.315 0.345 20.103 1.00 94.50 84 ILE A O 1
ATOM 712 N N . LYS A 1 85 ? -2.844 1.929 20.428 1.00 93.12 85 LYS A N 1
ATOM 713 C CA . LYS A 1 85 ? -2.559 2.081 21.866 1.00 93.12 85 LYS A CA 1
ATOM 714 C C . LYS A 1 85 ? -3.066 0.928 22.729 1.00 93.12 85 LYS A C 1
ATOM 716 O O . LYS A 1 85 ? -2.616 0.781 23.863 1.00 93.12 85 LYS A O 1
ATOM 721 N N . VAL A 1 86 ? -4.065 0.188 22.251 1.00 91.88 86 VAL A N 1
ATOM 722 C CA . VAL A 1 86 ? -4.826 -0.773 23.070 1.00 91.88 86 VAL A CA 1
ATOM 723 C C . VAL A 1 86 ? -4.687 -2.214 22.592 1.00 91.88 86 VAL A C 1
ATOM 725 O O . VAL A 1 86 ? -4.956 -3.136 23.360 1.00 91.88 86 VAL A O 1
ATOM 728 N N . ASP A 1 87 ? -4.273 -2.417 21.342 1.00 93.56 87 ASP A N 1
ATOM 729 C CA . ASP A 1 87 ? -4.164 -3.719 20.699 1.00 93.56 87 ASP A CA 1
ATOM 730 C C . ASP A 1 87 ? -2.815 -3.840 19.962 1.00 93.56 87 ASP A C 1
ATOM 732 O O . ASP A 1 87 ? -2.692 -3.379 18.824 1.00 93.56 87 ASP A O 1
ATOM 736 N N . PRO A 1 88 ? -1.816 -4.521 20.563 1.00 92.94 88 PRO A N 1
ATOM 737 C CA . PRO A 1 88 ? -0.504 -4.734 19.946 1.00 92.94 88 PRO A CA 1
ATOM 738 C C . PRO A 1 88 ? -0.572 -5.422 18.577 1.00 92.94 88 PRO A C 1
ATOM 740 O O . PRO A 1 88 ? 0.312 -5.262 17.739 1.00 92.94 88 PRO A O 1
ATOM 743 N N . LYS A 1 89 ? -1.627 -6.206 18.320 1.00 91.62 89 LYS A N 1
ATOM 744 C CA . LYS A 1 89 ? -1.810 -6.871 17.028 1.00 91.62 89 LYS A CA 1
ATOM 745 C C . LYS A 1 89 ? -2.295 -5.896 15.962 1.00 91.62 89 LYS A C 1
ATOM 747 O O . LYS A 1 89 ? -1.899 -6.014 14.803 1.00 91.62 89 LYS A O 1
ATOM 752 N N . ALA A 1 90 ? -3.153 -4.952 16.347 1.00 94.12 90 ALA A N 1
ATOM 753 C CA . ALA A 1 90 ? -3.571 -3.862 15.477 1.00 94.12 90 ALA A CA 1
ATOM 754 C C . ALA A 1 90 ? -2.396 -2.931 15.170 1.00 94.12 90 ALA A C 1
ATOM 756 O O . ALA A 1 90 ? -2.214 -2.572 14.012 1.00 94.12 90 ALA A O 1
ATOM 757 N N . GLU A 1 91 ? -1.588 -2.603 16.183 1.00 95.19 91 GLU A N 1
ATOM 758 C CA . GLU A 1 91 ? -0.345 -1.840 16.035 1.00 95.19 91 GLU A CA 1
ATOM 759 C C . GLU A 1 91 ? 0.582 -2.496 15.013 1.00 95.19 91 GLU A C 1
ATOM 761 O O . GLU A 1 91 ? 0.822 -1.915 13.959 1.00 95.19 91 GLU A O 1
ATOM 766 N N . GLN A 1 92 ? 0.988 -3.746 15.252 1.00 94.00 92 GLN A N 1
ATOM 767 C CA . GLN A 1 92 ? 1.870 -4.474 14.341 1.00 94.00 92 GLN A CA 1
ATOM 768 C C . GLN A 1 92 ? 1.303 -4.544 12.915 1.00 94.00 92 GLN A C 1
ATOM 770 O O . GLN A 1 92 ? 2.033 -4.404 11.935 1.00 94.00 92 GLN A O 1
ATOM 775 N N . TYR A 1 93 ? -0.002 -4.784 12.771 1.00 94.12 93 TYR A N 1
ATOM 776 C CA . TYR A 1 93 ? -0.638 -4.829 11.457 1.00 94.12 93 TYR A CA 1
ATOM 777 C C . TYR A 1 93 ? -0.578 -3.473 10.741 1.00 94.12 93 TYR A C 1
ATOM 779 O O . TYR A 1 93 ? -0.205 -3.418 9.570 1.00 94.12 93 TYR A O 1
ATOM 787 N N . LEU A 1 94 ? -0.934 -2.387 11.429 1.00 94.62 94 LEU A N 1
ATOM 788 C CA . LEU A 1 94 ? -0.925 -1.042 10.858 1.00 94.62 94 LEU A CA 1
ATOM 789 C C . LEU A 1 94 ? 0.498 -0.580 10.533 1.00 94.62 94 LEU A C 1
ATOM 791 O O . LEU A 1 94 ? 0.700 0.018 9.482 1.00 94.62 94 LEU A O 1
ATOM 795 N N . GLU A 1 95 ? 1.486 -0.924 11.360 1.00 94.25 95 GLU A N 1
ATOM 796 C CA . GLU A 1 95 ? 2.902 -0.698 11.060 1.00 94.25 95 GLU A CA 1
ATOM 797 C C . GLU A 1 95 ? 3.331 -1.411 9.778 1.00 94.25 95 GLU A C 1
ATOM 799 O O . GLU A 1 95 ? 3.966 -0.798 8.925 1.00 94.25 95 GLU A O 1
ATOM 804 N N . ILE A 1 96 ? 2.940 -2.678 9.595 1.00 92.12 96 ILE A N 1
ATOM 805 C CA . ILE A 1 96 ? 3.228 -3.420 8.359 1.00 92.12 96 ILE A CA 1
ATOM 806 C C . ILE A 1 96 ? 2.575 -2.736 7.153 1.00 92.12 96 ILE A C 1
ATOM 808 O O . ILE A 1 96 ? 3.209 -2.620 6.105 1.00 92.12 96 ILE A O 1
ATOM 812 N N . VAL A 1 97 ? 1.327 -2.276 7.281 1.00 92.69 97 VAL A N 1
ATOM 813 C CA . VAL A 1 97 ? 0.631 -1.570 6.193 1.00 92.69 97 VAL A CA 1
ATOM 814 C C . VAL A 1 97 ? 1.349 -0.265 5.852 1.00 92.69 97 VAL A C 1
ATOM 816 O O . VAL A 1 97 ? 1.633 -0.033 4.680 1.00 92.69 97 VAL A O 1
ATOM 819 N N . ILE A 1 98 ? 1.699 0.553 6.846 1.00 91.94 98 ILE A N 1
ATOM 820 C CA . ILE A 1 98 ? 2.424 1.814 6.639 1.00 91.94 98 ILE A CA 1
ATOM 821 C C . ILE A 1 98 ? 3.786 1.543 5.993 1.00 91.94 98 ILE A C 1
ATOM 823 O O . ILE A 1 98 ? 4.090 2.126 4.958 1.00 91.94 98 ILE A O 1
ATOM 827 N N . ALA A 1 99 ? 4.552 0.589 6.523 1.00 92.38 99 ALA A N 1
ATOM 828 C CA . ALA A 1 99 ? 5.851 0.212 5.973 1.00 92.38 99 ALA A CA 1
ATOM 829 C C . ALA A 1 99 ? 5.745 -0.329 4.538 1.00 92.38 99 ALA A C 1
ATOM 831 O O . ALA A 1 99 ? 6.633 -0.117 3.720 1.00 92.38 99 ALA A O 1
ATOM 832 N N . SER A 1 100 ? 4.648 -1.011 4.190 1.00 88.81 100 SER A N 1
ATOM 833 C CA . SER A 1 100 ? 4.411 -1.481 2.817 1.00 88.81 100 SER A CA 1
ATOM 834 C C . SER A 1 100 ? 4.111 -0.352 1.826 1.00 88.81 100 SER A C 1
ATOM 836 O O . SER A 1 100 ? 4.200 -0.560 0.616 1.00 88.81 100 SER A O 1
ATOM 838 N N . MET A 1 101 ? 3.764 0.833 2.334 1.00 91.50 101 MET A N 1
ATOM 839 C CA . MET A 1 101 ? 3.546 2.035 1.539 1.00 91.50 101 MET A CA 1
ATOM 840 C C . MET A 1 101 ? 4.816 2.860 1.365 1.00 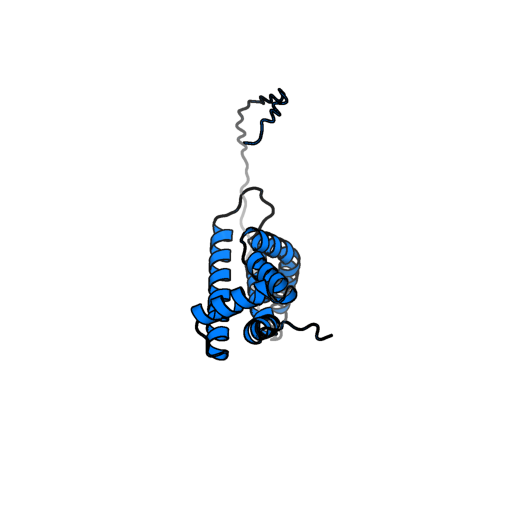91.50 101 MET A C 1
ATOM 842 O O . MET A 1 101 ? 4.781 3.792 0.572 1.00 91.50 101 MET A O 1
ATOM 846 N N . ASP A 1 102 ? 5.914 2.530 2.050 1.00 94.75 102 ASP A N 1
ATOM 847 C CA . ASP A 1 102 ? 7.184 3.231 1.890 1.00 94.75 102 ASP A CA 1
ATOM 848 C C . ASP A 1 102 ? 7.851 2.895 0.553 1.00 94.75 102 ASP A C 1
ATOM 850 O O . ASP A 1 102 ? 7.855 1.749 0.088 1.00 94.75 102 ASP A O 1
ATOM 854 N N . TYR A 1 103 ? 8.487 3.904 -0.045 1.00 95.25 103 TYR A N 1
ATOM 855 C CA . TYR A 1 103 ? 9.147 3.770 -1.343 1.00 95.25 103 TYR A CA 1
ATOM 856 C C . TYR A 1 103 ? 10.215 2.668 -1.353 1.00 95.25 103 TYR A C 1
ATOM 858 O O . TYR A 1 103 ? 10.283 1.895 -2.306 1.00 95.25 103 TYR A O 1
ATOM 866 N N . ASP A 1 104 ? 11.030 2.550 -0.302 1.00 93.12 104 ASP A N 1
ATOM 867 C CA . ASP A 1 104 ? 12.107 1.553 -0.256 1.00 93.12 104 ASP A CA 1
ATOM 868 C C . ASP A 1 104 ? 11.564 0.118 -0.194 1.00 93.12 104 ASP A C 1
ATOM 870 O O . ASP A 1 104 ? 12.072 -0.778 -0.878 1.00 93.12 104 ASP A O 1
ATOM 874 N N . ALA A 1 105 ? 10.491 -0.099 0.573 1.00 93.56 105 ALA A N 1
ATOM 875 C CA . ALA A 1 105 ? 9.803 -1.385 0.634 1.00 93.56 105 ALA A CA 1
ATOM 876 C C . ALA A 1 105 ? 9.157 -1.725 -0.716 1.00 93.56 105 ALA A C 1
ATOM 878 O O . ALA A 1 105 ? 9.318 -2.841 -1.220 1.00 93.56 105 ALA A O 1
ATOM 879 N N . PHE A 1 106 ? 8.495 -0.746 -1.339 1.00 94.88 106 PHE A N 1
ATOM 880 C CA . PHE A 1 106 ? 7.927 -0.869 -2.677 1.00 94.88 106 PHE A CA 1
ATOM 881 C C . PHE A 1 106 ? 8.999 -1.204 -3.726 1.00 94.88 106 PHE A C 1
ATOM 883 O O . PHE A 1 106 ? 8.841 -2.151 -4.497 1.00 94.88 106 PHE A O 1
ATOM 890 N N . TYR A 1 107 ? 10.127 -0.494 -3.727 1.00 94.62 107 TYR A N 1
ATOM 891 C CA . TYR A 1 107 ? 11.246 -0.744 -4.633 1.00 94.62 107 TYR A CA 1
ATOM 892 C C . TYR A 1 107 ? 11.794 -2.167 -4.467 1.00 94.62 107 TYR A C 1
ATOM 894 O O . TYR A 1 107 ? 11.955 -2.898 -5.450 1.00 94.62 107 TYR A O 1
ATOM 902 N N . GLY A 1 108 ? 12.020 -2.599 -3.222 1.00 93.12 108 GLY A N 1
ATOM 903 C CA . GLY A 1 108 ? 12.433 -3.967 -2.910 1.00 93.12 108 GLY A CA 1
ATOM 904 C C . GLY A 1 108 ? 11.438 -5.015 -3.421 1.00 93.12 108 GLY A C 1
ATOM 905 O O . GLY A 1 108 ? 11.841 -6.011 -4.034 1.00 93.12 108 GLY A O 1
ATOM 906 N N . LEU A 1 109 ? 10.137 -4.767 -3.243 1.00 93.44 109 LEU A N 1
ATOM 907 C CA . LEU A 1 109 ? 9.072 -5.634 -3.742 1.00 93.44 109 LEU A CA 1
ATOM 908 C C . LEU A 1 109 ? 9.093 -5.730 -5.273 1.00 93.44 109 LEU A C 1
ATOM 910 O O . LEU A 1 109 ? 9.121 -6.842 -5.804 1.00 93.44 109 LEU A O 1
ATOM 914 N N . MET A 1 110 ? 9.162 -4.604 -5.986 1.00 94.69 110 MET A N 1
ATOM 915 C CA . MET A 1 110 ? 9.193 -4.577 -7.454 1.00 94.69 110 MET A CA 1
ATOM 916 C C . MET A 1 110 ? 10.380 -5.359 -8.021 1.00 94.69 110 MET A C 1
ATOM 918 O O . MET A 1 110 ? 10.229 -6.142 -8.962 1.00 94.69 110 MET A O 1
ATOM 922 N N . LYS A 1 111 ? 11.554 -5.241 -7.392 1.00 93.44 111 LYS A N 1
ATOM 923 C CA . LYS A 1 111 ? 12.727 -6.053 -7.741 1.00 93.44 111 LYS A CA 1
ATOM 924 C C . LYS A 1 111 ? 12.472 -7.547 -7.557 1.00 93.44 111 LYS A C 1
ATOM 926 O O . LYS A 1 111 ? 12.781 -8.336 -8.449 1.00 93.44 111 LYS A O 1
ATOM 931 N N . SER A 1 112 ? 11.884 -7.937 -6.427 1.00 91.62 112 SER A N 1
ATOM 932 C CA . SER A 1 112 ? 11.571 -9.342 -6.139 1.00 91.62 112 SER A CA 1
ATOM 933 C C . SER A 1 112 ? 10.543 -9.936 -7.118 1.00 91.62 112 SER A C 1
ATOM 935 O O . SER A 1 112 ? 10.605 -11.122 -7.449 1.00 91.62 112 SER A O 1
ATOM 937 N N . MET A 1 113 ? 9.632 -9.109 -7.642 1.00 92.56 113 MET A N 1
ATOM 938 C CA . MET A 1 113 ? 8.601 -9.524 -8.595 1.00 92.56 113 MET A CA 1
ATOM 939 C C . MET A 1 113 ? 9.125 -9.702 -10.026 1.00 92.56 113 MET A C 1
ATOM 941 O O . MET A 1 113 ? 8.497 -10.410 -10.813 1.00 92.56 113 MET A O 1
ATOM 945 N N . ARG A 1 114 ? 10.305 -9.168 -10.370 1.00 91.62 114 ARG A N 1
ATOM 946 C CA . ARG A 1 114 ? 10.860 -9.214 -11.737 1.00 91.62 114 ARG A CA 1
ATOM 947 C C . ARG A 1 114 ? 11.029 -10.630 -12.286 1.00 91.62 114 ARG A C 1
ATOM 949 O O . ARG A 1 114 ? 10.711 -10.894 -13.449 1.00 91.62 114 ARG A O 1
ATOM 956 N N . ALA A 1 115 ? 11.499 -11.558 -11.450 1.00 86.44 115 ALA A N 1
ATOM 957 C CA . ALA A 1 115 ? 11.658 -12.960 -11.835 1.00 86.44 115 ALA A CA 1
ATOM 958 C C . ALA A 1 115 ? 10.305 -13.608 -12.173 1.00 86.44 115 ALA A C 1
ATOM 960 O O . ALA A 1 115 ? 10.204 -14.362 -13.140 1.00 86.44 115 ALA A O 1
ATOM 961 N N . ARG A 1 116 ? 9.254 -13.273 -11.414 1.00 87.25 116 ARG A N 1
ATOM 962 C CA . ARG A 1 116 ? 7.889 -13.760 -11.652 1.00 87.25 116 ARG A CA 1
ATOM 963 C C . ARG A 1 116 ? 7.294 -13.141 -12.918 1.00 87.25 116 ARG A C 1
ATOM 965 O O . ARG A 1 116 ? 6.807 -13.880 -13.768 1.00 87.25 116 ARG A O 1
ATOM 972 N N . ALA A 1 117 ? 7.422 -11.825 -13.087 1.00 88.38 117 ALA A N 1
ATOM 973 C CA . ALA A 1 117 ? 6.942 -11.101 -14.265 1.00 88.38 117 ALA A CA 1
ATOM 974 C C . ALA A 1 117 ? 7.559 -11.635 -15.568 1.00 88.38 117 ALA A C 1
ATOM 976 O O . ALA A 1 117 ? 6.864 -11.849 -16.558 1.00 88.38 117 ALA A O 1
ATOM 977 N N . SER A 1 118 ? 8.856 -11.955 -15.544 1.00 85.06 118 SER A N 1
ATOM 978 C CA . SER A 1 118 ? 9.567 -12.519 -16.701 1.00 85.06 118 SER A CA 1
ATOM 979 C C . SER A 1 118 ? 9.003 -13.870 -17.157 1.00 85.06 118 SER A C 1
ATOM 981 O O . SER A 1 118 ? 9.042 -14.189 -18.344 1.00 85.06 118 SER A O 1
ATOM 983 N N . VAL A 1 119 ? 8.503 -14.687 -16.224 1.00 84.94 119 VAL A N 1
ATOM 984 C CA . VAL A 1 119 ? 7.891 -15.989 -16.535 1.00 84.94 119 VAL A CA 1
ATOM 985 C C . VAL A 1 119 ? 6.471 -15.812 -17.065 1.00 84.94 119 VAL A C 1
ATOM 987 O O . VAL A 1 119 ? 6.096 -16.503 -18.011 1.00 84.94 119 VAL A O 1
ATOM 990 N N . GLU A 1 120 ? 5.700 -14.893 -16.484 1.00 80.38 120 GLU A N 1
ATOM 991 C CA . GLU A 1 120 ? 4.321 -14.628 -16.902 1.00 80.38 120 GLU A CA 1
ATOM 992 C C . GLU A 1 120 ? 4.265 -14.057 -18.324 1.00 80.38 120 GLU A C 1
ATOM 994 O O . GLU A 1 120 ? 3.512 -14.558 -19.158 1.00 80.38 120 GLU A O 1
ATOM 999 N N . ASN A 1 121 ? 5.154 -13.116 -18.654 1.00 74.81 121 ASN A N 1
ATOM 1000 C CA . ASN A 1 121 ? 5.194 -12.520 -19.989 1.00 74.81 121 ASN A CA 1
ATOM 1001 C C . ASN A 1 121 ? 5.493 -13.569 -21.081 1.00 74.81 121 ASN A C 1
ATOM 1003 O O . ASN A 1 121 ? 4.836 -13.625 -22.115 1.00 74.81 121 ASN A O 1
ATOM 1007 N N . ARG A 1 122 ? 6.397 -14.522 -20.802 1.00 73.00 122 ARG A N 1
ATOM 1008 C CA . ARG A 1 122 ? 6.696 -15.636 -21.725 1.00 73.00 122 ARG A CA 1
ATOM 1009 C C . ARG A 1 122 ? 5.506 -16.569 -21.962 1.00 73.00 122 ARG A C 1
ATOM 1011 O O . ARG A 1 122 ? 5.422 -17.189 -23.020 1.00 73.00 122 ARG A O 1
ATOM 1018 N N . ARG A 1 123 ? 4.609 -16.721 -20.982 1.00 70.94 123 ARG A N 1
ATOM 1019 C CA . ARG A 1 123 ? 3.386 -17.527 -21.136 1.00 70.94 123 ARG A CA 1
ATOM 1020 C C . ARG A 1 123 ? 2.336 -16.810 -21.975 1.00 70.94 123 ARG A C 1
ATOM 1022 O O . ARG A 1 123 ? 1.613 -17.485 -22.705 1.00 70.94 123 ARG A O 1
ATOM 1029 N N . ALA A 1 124 ? 2.263 -15.484 -21.874 1.00 65.75 124 ALA A N 1
ATOM 1030 C CA . ALA A 1 124 ? 1.392 -14.669 -22.710 1.00 65.75 124 ALA A CA 1
ATOM 1031 C C . ALA A 1 124 ? 1.825 -14.735 -24.187 1.00 65.75 124 ALA A C 1
ATOM 1033 O O . ALA A 1 124 ? 1.003 -15.081 -25.033 1.00 65.75 124 ALA A O 1
ATOM 1034 N N . ASP A 1 125 ? 3.119 -14.551 -24.479 1.00 60.75 125 ASP A N 1
ATOM 1035 C CA . ASP A 1 125 ? 3.676 -14.647 -25.841 1.00 60.75 125 ASP A CA 1
ATOM 1036 C C . ASP A 1 125 ? 3.485 -16.035 -26.481 1.00 60.75 125 ASP A C 1
ATOM 1038 O O . ASP A 1 125 ? 3.176 -16.158 -27.666 1.00 60.75 125 ASP A O 1
ATOM 1042 N N . ALA A 1 126 ? 3.608 -17.114 -25.701 1.00 60.09 126 ALA A N 1
ATOM 1043 C CA . ALA A 1 126 ? 3.432 -18.474 -26.217 1.00 60.09 126 ALA A CA 1
ATOM 1044 C C . ALA A 1 126 ? 1.984 -18.796 -26.640 1.00 60.09 126 ALA A C 1
ATOM 1046 O O . ALA A 1 126 ? 1.759 -19.772 -27.358 1.00 60.09 126 ALA A O 1
ATOM 1047 N N . LYS A 1 127 ? 0.994 -18.007 -26.201 1.00 58.81 127 LYS A N 1
ATOM 1048 C CA . LYS A 1 127 ? -0.428 -18.252 -26.479 1.00 58.81 127 LYS A CA 1
ATOM 1049 C C . LYS A 1 127 ? -0.923 -17.593 -27.773 1.00 58.81 127 LYS A C 1
ATOM 1051 O O . LYS A 1 127 ? -2.004 -17.945 -28.237 1.00 58.81 127 LYS A O 1
ATOM 1056 N N . ASP A 1 128 ? -0.127 -16.708 -28.376 1.00 47.50 128 ASP A N 1
ATOM 1057 C CA . ASP A 1 128 ? -0.469 -15.997 -29.619 1.00 47.50 128 ASP A CA 1
ATOM 1058 C C . ASP A 1 128 ? -0.068 -16.769 -30.900 1.00 47.50 128 ASP A C 1
ATOM 1060 O O . ASP A 1 128 ? -0.465 -16.428 -32.010 1.00 47.50 128 ASP A O 1
ATOM 1064 N N . CYS A 1 129 ? 0.660 -17.886 -30.771 1.00 47.06 129 CYS A N 1
ATOM 1065 C CA . CYS A 1 129 ? 1.187 -18.642 -31.917 1.00 47.06 129 CYS A CA 1
ATOM 1066 C C . CYS A 1 129 ? 0.223 -19.703 -32.513 1.00 47.06 129 CYS A C 1
ATOM 1068 O O . CYS A 1 129 ? 0.462 -20.184 -33.620 1.00 47.06 129 CYS A O 1
ATOM 1070 N N . ASP A 1 130 ? -0.883 -20.071 -31.850 1.00 46.84 130 ASP A N 1
ATOM 1071 C CA . ASP A 1 130 ? -1.657 -21.280 -32.223 1.00 46.84 130 ASP A CA 1
ATOM 1072 C C . ASP A 1 130 ? -2.982 -21.030 -32.980 1.00 46.84 130 ASP A C 1
ATOM 1074 O O . ASP A 1 130 ? -3.785 -21.945 -33.136 1.00 46.84 130 ASP A O 1
ATOM 1078 N N . THR A 1 131 ? -3.252 -19.817 -33.493 1.00 49.97 131 THR A N 1
ATOM 1079 C CA . THR A 1 131 ? -4.540 -19.544 -34.190 1.00 49.97 131 THR A CA 1
ATOM 1080 C C . THR A 1 131 ? -4.420 -18.899 -35.576 1.00 49.97 131 THR A C 1
ATOM 1082 O O . THR A 1 131 ? -5.356 -18.263 -36.054 1.00 49.97 131 THR A O 1
ATOM 1085 N N . ALA A 1 132 ? -3.313 -19.112 -36.294 1.00 49.97 132 ALA A N 1
ATOM 1086 C CA . ALA A 1 132 ? -3.211 -18.691 -37.695 1.00 49.97 132 ALA A CA 1
ATOM 1087 C C . ALA A 1 132 ? -2.388 -19.656 -38.568 1.00 49.97 132 ALA A C 1
ATOM 1089 O O . ALA A 1 132 ? -1.275 -19.335 -38.965 1.00 49.97 132 ALA A O 1
ATOM 1090 N N . SER A 1 133 ? -2.942 -20.828 -38.918 1.00 48.38 133 SER A N 1
ATOM 1091 C CA . SER A 1 133 ? -2.802 -21.426 -40.270 1.00 48.38 133 SER A CA 1
ATOM 1092 C C . SER A 1 133 ? -3.403 -22.831 -40.366 1.00 48.38 133 SER A C 1
ATOM 1094 O O . SER A 1 133 ? -2.706 -23.844 -40.393 1.00 48.38 133 SER A O 1
ATOM 1096 N N . ARG A 1 134 ? -4.727 -22.903 -40.521 1.00 51.81 134 ARG A N 1
ATOM 1097 C CA . ARG A 1 134 ? -5.389 -24.022 -41.209 1.00 51.81 134 ARG A CA 1
ATOM 1098 C C . ARG A 1 134 ? -6.479 -23.503 -42.140 1.00 51.81 134 ARG A C 1
ATOM 1100 O O . ARG A 1 134 ? -7.653 -23.774 -41.941 1.00 51.81 134 ARG A O 1
ATOM 1107 N N . THR A 1 135 ? -6.077 -22.818 -43.207 1.00 45.47 135 THR A N 1
ATOM 1108 C CA . THR A 1 135 ? -6.870 -22.782 -44.443 1.00 45.47 135 THR A CA 1
ATOM 1109 C C . THR A 1 135 ? -5.950 -22.893 -45.647 1.00 45.47 135 THR A C 1
ATOM 1111 O O . THR A 1 135 ? -5.088 -22.059 -45.904 1.00 45.47 135 THR A O 1
ATOM 1114 N N . SER A 1 136 ? -6.139 -23.997 -46.352 1.00 46.53 136 SER A N 1
ATOM 1115 C CA . SER A 1 136 ? -5.482 -24.428 -47.574 1.00 46.53 136 SER A CA 1
ATOM 1116 C C . SER A 1 136 ? -5.832 -23.505 -48.750 1.00 46.53 136 SER A C 1
ATOM 1118 O O . SER A 1 136 ? -7.003 -23.198 -48.946 1.00 46.53 136 SER A O 1
ATOM 1120 N N . GLY A 1 137 ? -4.848 -23.117 -49.576 1.00 38.38 137 GLY A N 1
ATOM 1121 C CA . GLY A 1 137 ? -5.078 -22.171 -50.682 1.00 38.38 137 GLY A CA 1
ATOM 1122 C C . GLY A 1 137 ? -3.985 -22.073 -51.761 1.00 38.38 137 GLY A C 1
ATOM 1123 O O . GLY A 1 137 ? -3.540 -20.990 -52.088 1.00 38.38 137 GLY A O 1
ATOM 1124 N N . LYS A 1 138 ? -3.526 -23.215 -52.284 1.00 41.44 138 LYS A N 1
ATOM 1125 C CA . LYS A 1 138 ? -3.106 -23.505 -53.681 1.00 41.44 138 LYS A CA 1
ATOM 1126 C C . LYS A 1 138 ? -2.669 -22.353 -54.648 1.00 41.44 138 LYS A C 1
ATOM 1128 O O . LYS A 1 138 ? -3.520 -21.641 -55.166 1.00 41.44 138 LYS A O 1
ATOM 1133 N N . ARG A 1 139 ? -1.405 -22.467 -55.129 1.00 43.56 139 ARG A N 1
ATOM 1134 C CA . ARG A 1 139 ? -0.770 -21.961 -56.398 1.00 43.56 139 ARG A CA 1
ATOM 1135 C C . ARG A 1 139 ? -0.442 -20.448 -56.434 1.00 43.56 139 ARG A C 1
ATOM 1137 O O . ARG A 1 139 ? -1.220 -19.660 -55.940 1.00 43.56 139 ARG A O 1
ATOM 1144 N N . LYS A 1 140 ? 0.657 -19.952 -57.030 1.00 43.06 140 LYS A N 1
ATOM 1145 C CA . LYS A 1 140 ? 1.427 -20.367 -58.225 1.00 43.06 140 LYS A CA 1
ATOM 1146 C C . LYS A 1 140 ? 2.810 -19.665 -58.233 1.00 43.06 140 LYS A C 1
ATOM 1148 O O . LYS A 1 140 ? 2.917 -18.552 -57.737 1.00 43.06 140 LYS A O 1
ATOM 1153 N N . SER A 1 141 ? 3.820 -20.309 -58.823 1.00 40.12 141 SER A N 1
ATOM 1154 C CA . SER A 1 141 ? 5.188 -19.808 -59.049 1.00 40.12 141 SER A CA 1
ATOM 1155 C C . SER A 1 141 ? 5.280 -18.517 -59.870 1.00 40.12 141 SER A C 1
ATOM 1157 O O . SER A 1 141 ? 4.562 -18.387 -60.861 1.00 40.12 141 SER A O 1
ATOM 1159 N N . SER A 1 142 ? 6.284 -17.688 -59.570 1.00 41.69 142 SER A N 1
ATOM 1160 C CA . SER A 1 142 ? 7.115 -17.018 -60.583 1.00 41.69 142 SER A CA 1
ATOM 1161 C C . SER A 1 142 ? 8.446 -16.549 -59.982 1.00 41.69 142 SER A C 1
ATOM 1163 O O . SER A 1 142 ? 8.479 -15.950 -58.911 1.00 41.69 142 SER A O 1
ATOM 1165 N N . GLU A 1 143 ? 9.519 -16.889 -60.692 1.00 41.72 143 GLU A N 1
ATOM 1166 C CA . GLU A 1 143 ? 10.936 -16.608 -60.452 1.00 41.72 143 GLU A CA 1
ATOM 1167 C C . GLU A 1 143 ? 11.290 -15.114 -60.378 1.00 41.72 143 GLU A C 1
ATOM 1169 O O . GLU A 1 143 ? 10.669 -14.282 -61.035 1.00 41.72 143 GLU A O 1
ATOM 1174 N N . GLY A 1 144 ? 12.360 -14.804 -59.636 1.00 35.41 144 GLY A N 1
ATOM 1175 C CA . GLY A 1 144 ? 13.025 -13.500 -59.642 1.00 35.41 144 GLY A CA 1
ATOM 1176 C C . GLY A 1 144 ? 14.186 -13.420 -58.640 1.00 35.41 144 GLY A C 1
ATOM 1177 O O . GLY A 1 144 ? 13.990 -13.088 -57.479 1.00 35.41 144 GLY A O 1
ATOM 1178 N N . LYS A 1 145 ? 15.402 -13.728 -59.097 1.00 50.03 145 LYS A N 1
ATOM 1179 C CA . LYS A 1 145 ? 16.722 -13.438 -58.485 1.00 50.03 145 LYS A CA 1
ATOM 1180 C C . LYS A 1 145 ? 17.561 -12.741 -59.582 1.00 50.03 145 LYS A C 1
ATOM 1182 O O . LYS A 1 145 ? 17.236 -12.953 -60.750 1.00 50.03 145 LYS A O 1
ATOM 1187 N N . PRO A 1 146 ? 18.747 -12.159 -59.313 1.00 47.22 146 PRO A N 1
ATOM 1188 C CA . PRO A 1 146 ? 19.230 -11.343 -58.184 1.00 47.22 146 PRO A CA 1
ATOM 1189 C C . PRO A 1 146 ? 20.024 -10.091 -58.681 1.00 47.22 146 PRO A C 1
ATOM 1191 O O . PRO A 1 146 ? 20.256 -9.942 -59.878 1.00 47.22 146 PRO A O 1
ATOM 1194 N N . SER A 1 147 ? 20.525 -9.221 -57.793 1.00 39.97 147 SER A N 1
ATOM 1195 C CA . SER A 1 147 ? 21.689 -8.321 -58.033 1.00 39.97 147 SER A CA 1
ATOM 1196 C C . SER A 1 147 ? 22.292 -7.914 -56.672 1.00 39.97 147 SER A C 1
ATOM 1198 O O . SER A 1 147 ? 21.534 -7.457 -55.825 1.00 39.97 147 SER A O 1
ATOM 1200 N N . LYS A 1 148 ? 23.517 -8.367 -56.345 1.00 46.16 148 LYS A N 1
ATOM 1201 C CA . LYS A 1 148 ? 24.812 -7.627 -56.316 1.00 46.16 148 LYS A CA 1
ATOM 1202 C C . LYS A 1 148 ? 24.891 -6.532 -55.235 1.00 46.16 148 LYS A C 1
ATOM 1204 O O . LYS A 1 148 ? 24.129 -5.580 -55.305 1.00 46.16 148 LYS A O 1
ATOM 1209 N N . ASP A 1 149 ? 25.608 -6.762 -54.130 1.00 41.66 149 ASP A N 1
ATOM 1210 C CA . ASP A 1 149 ? 27.074 -6.615 -53.918 1.00 41.66 149 ASP A CA 1
ATOM 1211 C C . ASP A 1 149 ? 27.508 -5.143 -53.799 1.00 41.66 149 ASP A C 1
ATOM 1213 O O . ASP A 1 149 ? 27.473 -4.434 -54.798 1.00 41.66 149 ASP A O 1
ATOM 1217 N N . GLU A 1 150 ? 27.951 -4.722 -52.606 1.00 49.66 150 GLU A N 1
ATOM 1218 C CA . GLU A 1 150 ? 29.284 -4.126 -52.406 1.00 49.66 150 GLU A CA 1
ATOM 1219 C C . GLU A 1 150 ? 29.702 -4.151 -50.919 1.00 49.66 150 GLU A C 1
ATOM 1221 O O . GLU A 1 150 ? 28.935 -3.803 -50.019 1.00 49.66 150 GLU A O 1
ATOM 1226 N N . GLU A 1 151 ? 30.935 -4.620 -50.711 1.00 41.78 151 GLU A N 1
ATOM 1227 C CA . GLU A 1 151 ? 31.798 -4.465 -49.534 1.00 41.78 151 GLU A CA 1
ATOM 1228 C C . GLU A 1 151 ? 32.076 -2.963 -49.288 1.00 41.78 151 GLU A C 1
ATOM 1230 O O . GLU A 1 151 ? 32.063 -2.165 -50.216 1.00 41.78 151 GLU A O 1
ATOM 1235 N N . GLY A 1 152 ? 32.288 -2.486 -48.066 1.00 34.12 152 GLY A N 1
ATOM 1236 C CA . GLY A 1 152 ? 33.514 -2.725 -47.315 1.00 34.12 152 GLY A CA 1
ATOM 1237 C C . GLY A 1 152 ? 33.650 -1.776 -46.105 1.00 34.12 152 GLY A C 1
ATOM 1238 O O . GLY A 1 152 ? 32.791 -0.917 -45.898 1.00 34.12 152 GLY A O 1
ATOM 1239 N N . PRO A 1 153 ? 34.689 -1.997 -45.283 1.00 62.09 153 PRO A N 1
ATOM 1240 C CA . PRO A 1 153 ? 34.853 -1.512 -43.903 1.00 62.09 153 PRO A CA 1
ATOM 1241 C C . PRO A 1 153 ? 35.522 -0.131 -43.862 1.00 62.09 153 PRO A C 1
ATOM 1243 O O . PRO A 1 153 ? 35.980 0.277 -44.913 1.00 62.09 153 PRO A O 1
ATOM 1246 N N . GLU A 1 154 ? 35.616 0.534 -42.695 1.00 51.59 154 GLU A N 1
ATOM 1247 C CA . GLU A 1 154 ? 36.852 1.153 -42.147 1.00 51.59 154 GLU A CA 1
ATOM 1248 C C . GLU A 1 154 ? 36.663 1.509 -40.653 1.00 51.59 154 GLU A C 1
ATOM 1250 O O . GLU A 1 154 ? 35.668 2.116 -40.249 1.00 51.59 154 GLU A O 1
ATOM 1255 N N . ASP A 1 155 ? 37.638 1.080 -39.852 1.00 47.19 155 ASP A N 1
ATOM 1256 C CA . ASP A 1 155 ? 37.891 1.402 -38.447 1.00 47.19 155 ASP A CA 1
ATOM 1257 C C . ASP A 1 155 ? 38.227 2.886 -38.225 1.00 47.19 155 ASP A C 1
ATOM 1259 O O . ASP A 1 155 ? 38.988 3.451 -39.006 1.00 47.19 155 ASP A O 1
ATOM 1263 N N . ILE A 1 156 ? 37.799 3.471 -37.095 1.00 55.62 156 ILE A N 1
ATOM 1264 C CA . ILE A 1 156 ? 38.575 4.503 -36.378 1.00 55.62 156 ILE A CA 1
ATOM 1265 C C . ILE A 1 156 ? 38.447 4.267 -34.864 1.00 55.62 156 ILE A C 1
ATOM 1267 O O . ILE A 1 156 ? 37.370 4.395 -34.280 1.00 55.62 156 ILE A O 1
ATOM 1271 N N . GLU A 1 157 ? 39.584 3.929 -34.258 1.00 47.78 157 GLU A N 1
ATOM 1272 C CA . GLU A 1 157 ? 39.902 4.043 -32.833 1.00 47.78 157 GLU A CA 1
ATOM 1273 C C . GLU A 1 157 ? 40.276 5.505 -32.495 1.00 47.78 157 GLU A C 1
ATOM 1275 O O . GLU A 1 157 ? 40.963 6.143 -33.289 1.00 47.78 157 GLU A O 1
ATOM 1280 N N . ASP A 1 158 ? 39.877 6.019 -31.325 1.00 52.44 158 ASP A N 1
ATOM 1281 C CA . ASP A 1 158 ? 40.473 7.193 -30.639 1.00 52.44 158 ASP A CA 1
ATOM 1282 C C . ASP A 1 158 ? 39.970 7.165 -29.176 1.00 52.44 158 ASP A C 1
ATOM 1284 O O . ASP A 1 158 ? 38.771 7.290 -28.926 1.00 52.44 158 ASP A O 1
ATOM 1288 N N . ASP A 1 159 ? 40.686 6.593 -28.206 1.00 45.84 159 ASP A N 1
ATOM 1289 C CA . ASP A 1 159 ? 41.906 7.015 -27.486 1.00 45.84 159 ASP A CA 1
ATOM 1290 C C . ASP A 1 159 ? 41.775 8.262 -26.580 1.00 45.84 159 ASP A C 1
ATOM 1292 O O . ASP A 1 159 ? 41.402 9.351 -26.995 1.00 45.84 159 ASP A O 1
ATOM 1296 N N . GLY A 1 160 ? 42.164 8.066 -25.311 1.00 41.06 160 GLY A N 1
ATOM 1297 C CA . GLY A 1 160 ? 42.545 9.112 -24.350 1.00 41.06 160 GLY A CA 1
ATOM 1298 C C . GLY A 1 160 ? 41.412 9.667 -23.474 1.00 41.06 160 GLY A C 1
ATOM 1299 O O . GLY A 1 160 ? 40.412 10.170 -23.954 1.00 41.06 160 GLY A O 1
ATOM 1300 N N . GLY A 1 161 ? 41.463 9.700 -22.140 1.00 38.47 161 GLY A N 1
ATOM 1301 C CA . GLY A 1 161 ? 42.474 9.411 -21.119 1.00 38.47 161 GLY A CA 1
ATOM 1302 C C . GLY A 1 161 ? 41.825 9.765 -19.758 1.00 38.47 161 GLY A C 1
ATOM 1303 O O . GLY A 1 161 ? 41.038 10.697 -19.668 1.00 38.47 161 GLY A O 1
ATOM 1304 N N . ALA A 1 162 ? 41.884 8.918 -18.730 1.00 47.03 162 ALA A N 1
ATOM 1305 C CA . ALA A 1 162 ? 42.964 8.754 -17.751 1.00 47.03 162 ALA A CA 1
ATOM 1306 C C . ALA A 1 162 ? 42.996 9.785 -16.584 1.00 47.03 162 ALA A C 1
ATOM 1308 O O . ALA A 1 162 ? 43.273 10.961 -16.787 1.00 47.03 162 ALA A O 1
ATOM 1309 N N . LYS A 1 163 ? 42.925 9.219 -15.356 1.00 50.78 163 LYS A N 1
ATOM 1310 C CA . LYS A 1 163 ? 43.418 9.683 -14.023 1.00 50.78 163 LYS A CA 1
ATOM 1311 C C . LYS A 1 163 ? 42.517 10.639 -13.213 1.00 50.78 163 LYS A C 1
ATOM 1313 O O . LYS A 1 163 ? 41.980 11.584 -13.754 1.00 50.78 163 LYS A O 1
ATOM 1318 N N . GLY A 1 164 ? 42.346 10.500 -11.890 1.00 40.16 164 GLY A N 1
ATOM 1319 C CA . GLY A 1 164 ? 42.951 9.626 -10.868 1.00 40.16 164 GLY A CA 1
ATOM 1320 C C . GLY A 1 164 ? 42.147 9.693 -9.547 1.00 40.16 164 GLY A C 1
ATOM 1321 O O . GLY A 1 164 ? 41.426 10.652 -9.310 1.00 40.16 164 GLY A O 1
ATOM 1322 N N . ALA A 1 165 ? 42.058 8.585 -8.800 1.00 44.09 165 ALA A N 1
ATOM 1323 C CA . ALA A 1 165 ? 42.744 8.331 -7.514 1.00 44.09 165 ALA A CA 1
ATOM 1324 C C . ALA A 1 165 ? 42.447 9.370 -6.401 1.00 44.09 165 ALA A C 1
ATOM 1326 O O . ALA A 1 165 ? 42.885 10.508 -6.473 1.00 44.09 165 ALA A O 1
ATOM 1327 N N . LYS A 1 166 ? 41.600 9.030 -5.418 1.00 43.88 166 LYS A N 1
ATOM 1328 C CA . LYS A 1 166 ? 41.912 8.347 -4.136 1.00 43.88 166 LYS A CA 1
ATOM 1329 C C . LYS A 1 166 ? 42.537 9.283 -3.089 1.00 43.88 166 LYS A C 1
ATOM 1331 O O . LYS A 1 166 ? 43.693 9.664 -3.199 1.00 43.88 166 LYS A O 1
ATOM 1336 N N . GLY A 1 167 ? 41.780 9.535 -2.021 1.00 40.28 167 GLY A N 1
ATOM 1337 C CA . GLY A 1 167 ? 42.236 10.189 -0.796 1.00 40.28 167 GLY A CA 1
ATOM 1338 C C . GLY A 1 167 ? 41.327 9.827 0.377 1.00 40.28 167 GLY A C 1
ATOM 1339 O O . GLY A 1 167 ? 40.456 10.595 0.757 1.00 40.28 167 GLY A O 1
ATOM 1340 N N . THR A 1 168 ? 41.506 8.617 0.900 1.00 43.00 168 THR A N 1
ATOM 1341 C CA . THR A 1 168 ? 41.103 8.212 2.253 1.00 43.00 168 THR A CA 1
ATOM 1342 C C . THR A 1 168 ? 41.845 9.058 3.283 1.00 43.00 168 THR A C 1
ATOM 1344 O O . THR A 1 168 ? 43.041 9.252 3.095 1.00 43.00 168 THR A O 1
ATOM 1347 N N . ASN A 1 169 ? 41.196 9.455 4.378 1.00 45.41 169 ASN A N 1
ATOM 1348 C CA . ASN A 1 169 ? 41.829 9.503 5.697 1.00 45.41 169 ASN A CA 1
ATOM 1349 C C . ASN A 1 169 ? 40.768 9.349 6.790 1.00 45.41 169 ASN A C 1
ATOM 1351 O O . ASN A 1 169 ? 39.702 9.956 6.748 1.00 45.41 169 ASN A O 1
ATOM 1355 N N . ASN A 1 170 ? 41.108 8.465 7.715 1.00 42.94 170 ASN A N 1
ATOM 1356 C CA . ASN A 1 170 ? 40.363 7.982 8.861 1.00 42.94 170 ASN A CA 1
ATOM 1357 C C . ASN A 1 170 ? 41.078 8.491 10.131 1.00 42.94 170 ASN A C 1
ATOM 1359 O O . ASN A 1 170 ? 42.267 8.798 10.056 1.00 42.94 170 ASN A O 1
ATOM 1363 N N . ASP A 1 171 ? 40.362 8.447 11.258 1.00 43.19 171 ASP A N 1
ATOM 1364 C CA . ASP A 1 171 ? 40.843 8.446 12.656 1.00 43.19 171 ASP A CA 1
ATOM 1365 C C . ASP A 1 171 ? 41.378 9.751 13.282 1.00 43.19 171 ASP A C 1
ATOM 1367 O O . ASP A 1 171 ? 42.436 10.239 12.912 1.00 43.19 171 ASP A O 1
ATOM 1371 N N . GLU A 1 172 ? 40.666 10.249 14.310 1.00 48.84 172 GLU A N 1
ATOM 1372 C CA . GLU A 1 172 ? 41.119 10.343 15.724 1.00 48.84 172 GLU A CA 1
ATOM 1373 C C . GLU A 1 172 ? 39.904 10.786 16.589 1.00 48.84 172 GLU A C 1
ATOM 1375 O O . GLU A 1 172 ? 39.252 11.778 16.279 1.00 48.84 172 GLU A O 1
ATOM 1380 N N . LYS A 1 173 ? 39.301 9.944 17.444 1.00 47.00 173 LYS A N 1
ATOM 1381 C CA . LYS A 1 173 ? 39.616 9.662 18.864 1.00 47.00 173 LYS A CA 1
ATOM 1382 C C . LYS A 1 173 ? 39.763 10.900 19.767 1.00 47.00 173 LYS A C 1
ATOM 1384 O O . LYS A 1 173 ? 40.765 11.579 19.691 1.00 47.00 173 LYS A O 1
ATOM 1389 N N . ASP A 1 174 ? 38.791 11.097 20.664 1.00 46.66 174 ASP A N 1
ATOM 1390 C CA . ASP A 1 174 ? 38.946 11.317 22.123 1.00 46.66 174 ASP A CA 1
ATOM 1391 C C . ASP A 1 174 ? 37.530 11.531 22.714 1.00 46.66 174 ASP A C 1
ATOM 1393 O O . ASP A 1 174 ? 36.768 12.371 22.250 1.00 46.66 174 ASP A O 1
ATOM 1397 N N . ALA A 1 175 ? 36.964 10.615 23.501 1.00 45.94 175 ALA A N 1
ATOM 1398 C CA . ALA A 1 175 ? 37.262 10.289 24.898 1.00 45.94 175 ALA A CA 1
ATOM 1399 C C . ALA A 1 175 ? 36.778 11.350 25.917 1.00 45.94 175 ALA A C 1
ATOM 1401 O O . ALA A 1 175 ? 37.389 12.387 26.115 1.00 45.94 175 ALA A O 1
ATOM 1402 N N . VAL A 1 176 ? 35.707 10.957 26.620 1.00 45.34 176 VAL A N 1
ATOM 1403 C CA . VAL A 1 176 ? 35.453 11.121 28.066 1.00 45.34 176 VAL A CA 1
ATOM 1404 C C . VAL A 1 176 ? 35.299 12.541 28.635 1.00 45.34 176 VAL A C 1
ATOM 1406 O O . VAL A 1 176 ? 36.247 13.298 28.791 1.00 45.34 176 VAL A O 1
ATOM 1409 N N . GLY A 1 177 ? 34.089 12.806 29.135 1.00 46.38 177 GLY A N 1
ATOM 1410 C CA . GLY A 1 177 ? 33.784 13.898 30.058 1.00 46.38 177 GLY A CA 1
ATOM 1411 C C . GLY A 1 177 ? 32.484 13.636 30.818 1.00 46.38 177 GLY A C 1
ATOM 1412 O O . GLY A 1 177 ? 31.486 14.307 30.593 1.00 46.38 177 GLY A O 1
ATOM 1413 N N . MET A 1 178 ? 32.484 12.611 31.674 1.00 52.38 178 MET A N 1
ATOM 1414 C CA . MET A 1 178 ? 31.520 12.465 32.768 1.00 52.38 178 MET A CA 1
ATOM 1415 C C . MET A 1 178 ? 31.888 13.494 33.839 1.00 52.38 178 MET A C 1
ATOM 1417 O O . MET A 1 178 ? 32.974 13.388 34.400 1.00 52.38 178 MET A O 1
ATOM 1421 N N . ASP A 1 179 ? 30.999 14.438 34.152 1.00 57.72 179 ASP A N 1
ATOM 1422 C CA . ASP A 1 179 ? 31.051 15.143 35.435 1.00 57.72 179 ASP A CA 1
ATOM 1423 C C . ASP A 1 179 ? 29.647 15.232 36.036 1.00 57.72 179 ASP A C 1
ATOM 1425 O O . ASP A 1 179 ? 28.725 15.859 35.509 1.00 57.72 179 ASP A O 1
ATOM 1429 N N . SER A 1 180 ? 29.509 14.504 37.136 1.00 57.69 180 SER A N 1
ATOM 1430 C CA . SER A 1 180 ? 28.431 14.581 38.104 1.00 57.69 180 SER A CA 1
ATOM 1431 C C . SER A 1 180 ? 28.545 15.875 38.908 1.00 57.69 180 SER A C 1
ATOM 1433 O O . SER A 1 180 ? 29.628 16.187 39.393 1.00 57.69 180 SER A O 1
ATOM 1435 N N . LYS A 1 181 ? 27.421 16.549 39.164 1.00 56.50 181 LYS A N 1
ATOM 1436 C CA . LYS A 1 181 ? 27.179 17.351 40.382 1.00 56.50 181 LYS A CA 1
ATOM 1437 C C . LYS A 1 181 ? 25.694 17.697 40.444 1.00 56.50 181 LYS A C 1
ATOM 1439 O O . LYS A 1 181 ? 25.160 18.332 39.546 1.00 56.50 181 LYS A O 1
ATOM 1444 N N . ASP A 1 182 ? 24.950 17.017 41.304 1.00 55.03 182 ASP A N 1
ATOM 1445 C CA . ASP A 1 182 ? 24.700 17.360 42.715 1.00 55.03 182 ASP A CA 1
ATOM 1446 C C . ASP A 1 182 ? 23.459 18.243 42.870 1.00 55.03 182 ASP A C 1
ATOM 1448 O O . ASP A 1 182 ? 23.468 19.444 42.620 1.00 55.03 182 ASP A O 1
ATOM 1452 N N . SER A 1 183 ? 22.386 17.580 43.300 1.00 56.03 183 SER A N 1
ATOM 1453 C CA . SER A 1 183 ? 21.605 17.927 44.484 1.00 56.03 183 SER A CA 1
ATOM 1454 C C . SER A 1 183 ? 21.851 19.314 45.087 1.00 56.03 183 SER A C 1
ATOM 1456 O O . SER A 1 183 ? 22.818 19.503 45.825 1.00 56.03 183 SER A O 1
ATOM 1458 N N . LYS A 1 184 ? 20.878 20.215 44.929 1.00 52.41 184 LYS A N 1
ATOM 1459 C CA . LYS A 1 184 ? 20.149 20.794 46.068 1.00 52.41 184 LYS A CA 1
ATOM 1460 C C . LYS A 1 184 ? 18.850 21.455 45.631 1.00 52.41 184 LYS A C 1
ATOM 1462 O O . LYS A 1 184 ? 18.878 22.169 44.610 1.00 52.41 184 LYS A O 1
#

InterPro domains:
  IPR023379 BART domain [PF11527] (6-117)
  IPR038888 Cilia- and flagella-associated protein 36 [PTHR21532] (6-128)
  IPR042541 BART domain superfamily [G3DSA:1.20.1520.10] (2-124)

Sequence (184 aa):
MDDKIQDPVVRALAEYIKTPQFQRQFEQFFLDHALTFTDALEHQLAYMTIYIEFQHMFNEHMKIFLTQQGVTEDEFAEHCQKAIKVDPKAEQYLEIVIASMDYDAFYGLMKSMRARASVENRRADAKDCDTASRTSGKRKSSEGKPSKDEEGPEDIEDDGGAKGAKGTNNDEKDAVGMDSKDSK

Radius of gyration: 30.53 Å; chains: 1; bounding box: 63×45×107 Å

Organism: NCBI:txid1317066